Protein AF-A0A4Q6F6D6-F1 (afdb_monomer)

Solvent-accessible surface area (backbone atoms only — not comparable to full-atom values): 14179 Å² total; per-residue (Å²): 142,84,87,84,88,80,85,84,81,85,78,86,76,80,88,72,87,78,78,79,76,85,76,75,84,69,82,61,63,67,64,53,51,55,49,50,44,47,71,77,54,56,58,51,42,27,48,75,44,49,88,54,59,96,69,55,74,66,62,52,34,46,90,98,64,48,68,53,55,62,50,54,28,75,75,40,46,73,59,34,54,26,41,77,68,52,36,47,47,75,17,58,51,77,81,61,62,56,59,82,67,42,51,72,46,63,23,54,88,43,69,38,84,71,75,59,82,91,77,60,66,41,59,56,37,80,56,66,57,48,61,58,48,56,74,62,59,68,61,81,71,33,73,49,60,47,79,90,60,66,61,68,75,82,38,69,34,87,70,88,72,79,86,51,72,59,74,76,40,58,85,72,63,80,78,79,65,88,50,75,89,61,52,91,55,64,65,70,76,42,34,46,60,63,38,76,72,44,56,51,102,70,53,52,41,83,76,73,70,53,67,63,54,77,89,45,47,82,61,108

Structure (mmCIF, N/CA/C/O backbone):
data_AF-A0A4Q6F6D6-F1
#
_entry.id   AF-A0A4Q6F6D6-F1
#
loop_
_atom_site.group_PDB
_atom_site.id
_atom_site.type_symbol
_atom_site.label_atom_id
_atom_site.label_alt_id
_atom_site.label_comp_id
_atom_site.label_asym_id
_atom_site.label_entity_id
_atom_site.label_seq_id
_atom_site.pdbx_PDB_ins_code
_atom_site.Cartn_x
_atom_site.Cartn_y
_atom_site.Cartn_z
_atom_site.occupancy
_atom_site.B_iso_or_equiv
_atom_site.auth_seq_id
_atom_site.auth_comp_id
_atom_site.auth_asym_id
_atom_site.auth_atom_id
_atom_site.pdbx_PDB_model_num
ATOM 1 N N . MET A 1 1 ? 75.485 -26.283 -42.721 1.00 48.59 1 MET A N 1
ATOM 2 C CA . MET A 1 1 ? 75.403 -26.467 -44.187 1.00 48.59 1 MET A CA 1
ATOM 3 C C . MET A 1 1 ? 74.622 -27.735 -44.505 1.00 48.59 1 MET A C 1
ATOM 5 O O . MET A 1 1 ? 75.147 -28.808 -44.254 1.00 48.59 1 MET A O 1
ATOM 9 N N . ARG A 1 2 ? 73.396 -27.615 -45.031 1.00 42.06 2 ARG A N 1
ATOM 10 C CA . ARG A 1 2 ? 72.827 -28.455 -46.108 1.00 42.06 2 ARG A CA 1
ATOM 11 C C . ARG A 1 2 ? 71.391 -27.996 -46.380 1.00 42.06 2 ARG A C 1
ATOM 13 O O . ARG A 1 2 ? 70.510 -28.158 -45.547 1.00 42.06 2 ARG A O 1
ATOM 20 N N . ARG A 1 3 ? 71.213 -27.347 -47.531 1.00 46.38 3 ARG A N 1
ATOM 21 C CA . ARG A 1 3 ? 69.922 -26.980 -48.121 1.00 46.38 3 ARG A CA 1
ATOM 22 C C . ARG A 1 3 ? 69.338 -28.238 -48.773 1.00 46.38 3 ARG A C 1
ATOM 24 O O . ARG A 1 3 ? 70.067 -28.890 -49.516 1.00 46.38 3 ARG A O 1
ATOM 31 N N . LEU A 1 4 ? 68.066 -28.553 -48.537 1.00 50.72 4 LEU A N 1
ATOM 32 C CA . LEU A 1 4 ? 67.306 -29.457 -49.404 1.00 50.72 4 LEU A CA 1
ATOM 33 C C . LEU A 1 4 ? 66.274 -28.629 -50.173 1.00 50.72 4 LEU A C 1
ATOM 35 O O . LEU A 1 4 ? 65.418 -27.976 -49.585 1.00 50.72 4 LEU A O 1
ATOM 39 N N . ILE A 1 5 ? 66.428 -28.638 -51.492 1.00 52.34 5 ILE A N 1
ATOM 40 C CA . ILE A 1 5 ? 65.515 -28.075 -52.483 1.00 52.34 5 ILE A CA 1
ATOM 41 C C . ILE A 1 5 ? 64.467 -29.156 -52.762 1.00 52.34 5 ILE A C 1
ATOM 43 O O . ILE A 1 5 ? 64.836 -30.265 -53.142 1.00 52.34 5 ILE A O 1
ATOM 47 N N . LEU A 1 6 ? 63.183 -28.846 -52.581 1.00 49.09 6 LEU A N 1
ATOM 48 C CA . LEU A 1 6 ? 62.070 -29.695 -53.012 1.00 49.09 6 LEU A CA 1
ATOM 49 C C . LEU A 1 6 ? 61.277 -28.946 -54.086 1.00 49.09 6 LEU A C 1
ATOM 51 O O . LEU A 1 6 ? 60.704 -27.887 -53.841 1.00 49.09 6 LEU A O 1
ATOM 55 N N . LEU A 1 7 ? 61.336 -29.502 -55.296 1.00 48.88 7 LEU A N 1
ATOM 56 C CA . LEU A 1 7 ? 60.640 -29.078 -56.507 1.00 48.88 7 LEU A CA 1
ATOM 57 C C . LEU A 1 7 ? 59.119 -29.180 -56.322 1.00 48.88 7 LEU A C 1
ATOM 59 O O . LEU A 1 7 ? 58.602 -30.251 -56.009 1.00 48.88 7 LEU A O 1
ATOM 63 N N . PHE A 1 8 ? 58.405 -28.079 -56.561 1.00 46.53 8 PHE A N 1
ATOM 64 C CA . PHE A 1 8 ? 56.944 -28.054 -56.630 1.00 46.53 8 PHE A CA 1
ATOM 65 C C . PHE A 1 8 ? 56.494 -28.498 -58.029 1.00 46.53 8 PHE A C 1
ATOM 67 O O . PHE A 1 8 ? 56.719 -27.800 -59.017 1.00 46.53 8 PHE A O 1
ATOM 74 N N . LEU A 1 9 ? 55.872 -29.673 -58.109 1.00 48.09 9 LEU A N 1
ATOM 75 C CA . LEU A 1 9 ? 55.230 -30.199 -59.313 1.00 48.09 9 LEU A CA 1
ATOM 76 C C . LEU A 1 9 ? 53.798 -29.644 -59.370 1.00 48.09 9 LEU A C 1
ATOM 78 O O . LEU A 1 9 ? 52.956 -29.973 -58.537 1.00 48.09 9 LEU A O 1
ATOM 82 N N . LEU A 1 10 ? 53.548 -28.750 -60.326 1.00 48.50 10 LEU A N 1
ATOM 83 C CA . LEU A 1 10 ? 52.262 -28.090 -60.553 1.00 48.50 10 LEU A CA 1
ATOM 84 C C . LEU A 1 10 ? 51.323 -29.056 -61.299 1.00 48.50 10 LEU A C 1
ATOM 86 O O . LEU A 1 10 ? 51.420 -29.220 -62.513 1.00 48.50 10 LEU A O 1
ATOM 90 N N . LEU A 1 11 ? 50.432 -29.726 -60.563 1.00 48.09 11 LEU A N 1
ATOM 91 C CA . LEU A 1 11 ? 49.335 -30.520 -61.124 1.00 48.09 11 LEU A CA 1
ATOM 92 C C . LEU A 1 11 ? 48.175 -29.587 -61.506 1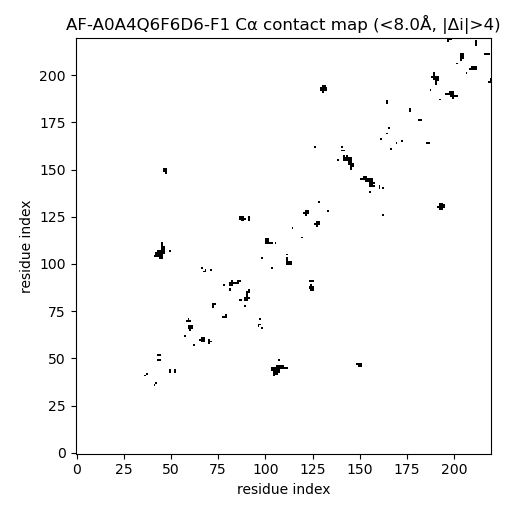.00 48.09 11 LEU A C 1
ATOM 94 O O . LEU A 1 11 ? 47.471 -29.064 -60.645 1.00 48.09 11 LEU A O 1
ATOM 98 N N . LEU A 1 12 ? 47.984 -29.384 -62.811 1.00 53.25 12 LEU A N 1
ATOM 99 C CA . LEU A 1 12 ? 46.795 -28.759 -63.391 1.00 53.25 12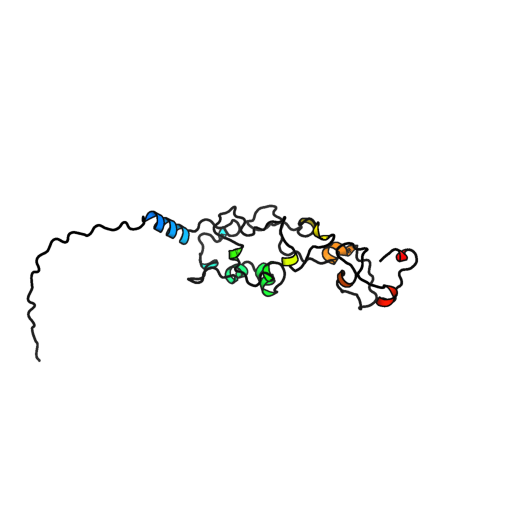 LEU A CA 1
ATOM 100 C C . LEU A 1 12 ? 45.592 -29.701 -63.223 1.00 53.25 12 LEU A C 1
ATOM 102 O O . LEU A 1 12 ? 45.504 -30.724 -63.898 1.00 53.25 12 LEU A O 1
ATOM 106 N N . VAL A 1 13 ? 44.666 -29.354 -62.328 1.00 55.62 13 VAL A N 1
ATOM 107 C CA . VAL A 1 13 ? 43.367 -30.032 -62.189 1.00 55.62 13 VAL A CA 1
ATOM 108 C C . VAL A 1 13 ? 42.355 -29.334 -63.108 1.00 55.62 13 VAL A C 1
ATOM 110 O O . VAL A 1 13 ? 42.233 -28.109 -63.036 1.00 55.62 13 VAL A O 1
ATOM 113 N N . PRO A 1 14 ? 41.629 -30.056 -63.982 1.00 53.88 14 PRO A N 1
ATOM 114 C CA . PRO A 1 14 ? 40.664 -29.444 -64.885 1.00 53.88 14 PRO A CA 1
ATOM 115 C C . PRO A 1 14 ? 39.441 -28.941 -64.107 1.00 53.88 14 PRO A C 1
ATOM 117 O O . PRO A 1 14 ? 38.903 -29.632 -63.242 1.00 53.88 14 PRO A O 1
ATOM 120 N N . PHE A 1 15 ? 39.003 -27.726 -64.434 1.00 49.22 15 PHE A N 1
ATOM 121 C CA . PHE A 1 15 ? 37.802 -27.086 -63.897 1.00 49.22 15 PHE A CA 1
ATOM 122 C C . PHE A 1 15 ? 36.558 -27.861 -64.369 1.00 49.22 15 PHE A C 1
ATOM 124 O O . PHE A 1 15 ? 36.043 -27.643 -65.465 1.00 49.22 15 PHE A O 1
ATOM 131 N N . GLY A 1 16 ? 36.104 -28.819 -63.562 1.00 51.56 16 GLY A N 1
ATOM 132 C CA . GLY A 1 16 ? 34.820 -29.488 -63.752 1.00 51.56 16 GLY A CA 1
ATOM 133 C C . GLY A 1 16 ? 33.677 -28.534 -63.408 1.00 51.56 16 GLY A C 1
ATOM 134 O O . GLY A 1 16 ? 33.680 -27.916 -62.344 1.00 51.56 16 GLY A O 1
ATOM 135 N N . ALA A 1 17 ? 32.710 -28.399 -64.315 1.00 50.91 17 ALA A N 1
ATOM 136 C CA . ALA A 1 17 ? 31.514 -27.594 -64.114 1.00 50.91 17 ALA A CA 1
ATOM 137 C C . ALA A 1 17 ? 30.709 -28.114 -62.908 1.00 50.91 17 ALA A C 1
ATOM 139 O O . ALA A 1 17 ? 30.078 -29.167 -62.971 1.00 50.91 17 ALA A O 1
ATOM 140 N N . PHE A 1 18 ? 30.736 -27.366 -61.803 1.00 53.53 18 PHE A N 1
ATOM 141 C CA . PHE A 1 18 ? 29.854 -27.580 -60.660 1.00 53.53 18 PHE A CA 1
ATOM 142 C C . PHE A 1 18 ? 28.451 -27.080 -61.014 1.00 53.53 18 PHE A C 1
ATOM 144 O O . PHE A 1 18 ? 28.202 -25.878 -61.081 1.00 53.53 18 PHE A O 1
ATOM 151 N N . THR A 1 19 ? 27.515 -27.999 -61.230 1.00 56.34 19 THR A N 1
ATOM 152 C CA . THR A 1 19 ? 26.085 -27.680 -61.238 1.00 56.34 19 THR A CA 1
ATOM 153 C C . THR A 1 19 ? 25.621 -27.496 -59.793 1.00 56.34 19 THR A C 1
ATOM 155 O O . THR A 1 19 ? 25.641 -28.449 -59.012 1.00 56.34 19 THR A O 1
ATOM 158 N N . SER A 1 20 ? 25.231 -26.273 -59.423 1.00 56.34 20 SER A N 1
ATOM 159 C CA . SER A 1 20 ? 24.698 -25.955 -58.092 1.00 56.34 20 SER A CA 1
ATOM 160 C C . SER A 1 20 ? 23.441 -26.776 -57.780 1.00 56.34 20 SER A C 1
ATOM 162 O O . SER A 1 20 ? 22.534 -26.817 -58.615 1.00 56.34 20 SER A O 1
ATOM 164 N N . PRO A 1 21 ? 23.324 -27.384 -56.586 1.00 55.06 21 PRO A N 1
ATOM 165 C CA . PRO A 1 21 ? 22.067 -27.975 -56.160 1.00 55.06 21 PRO A CA 1
ATOM 166 C C . PRO A 1 21 ? 21.051 -26.858 -55.890 1.00 55.06 21 PRO A C 1
ATOM 168 O O . PRO A 1 21 ? 21.408 -25.774 -55.417 1.00 55.06 21 PRO A O 1
ATOM 171 N N . ALA A 1 22 ? 19.783 -27.126 -56.203 1.00 52.59 22 ALA A N 1
ATOM 172 C CA . ALA A 1 22 ? 18.671 -26.227 -55.924 1.00 52.59 22 ALA A CA 1
ATOM 173 C C . ALA A 1 22 ? 18.674 -25.819 -54.442 1.00 52.59 22 ALA A C 1
ATOM 175 O O . ALA A 1 22 ? 18.699 -26.658 -53.538 1.00 52.59 22 ALA A O 1
ATOM 176 N N . ARG A 1 23 ? 18.696 -24.506 -54.208 1.00 52.75 23 ARG A N 1
ATOM 177 C CA . ARG A 1 23 ? 18.687 -23.899 -52.881 1.00 52.75 23 ARG A CA 1
ATOM 178 C C . ARG A 1 23 ? 17.312 -24.127 -52.264 1.00 52.75 23 ARG A C 1
ATOM 180 O O . ARG A 1 23 ? 16.328 -23.620 -52.783 1.00 52.75 23 ARG A O 1
ATOM 187 N N . ALA A 1 24 ? 17.255 -24.889 -51.174 1.00 55.56 24 ALA A N 1
ATOM 188 C CA . ALA A 1 24 ? 16.076 -24.917 -50.319 1.00 55.56 24 ALA A CA 1
ATOM 189 C C . ALA A 1 24 ? 15.783 -23.485 -49.843 1.00 55.56 24 ALA A C 1
ATOM 191 O O . ALA A 1 24 ? 16.706 -22.778 -49.422 1.00 55.56 24 ALA A O 1
ATOM 192 N N . ASP A 1 25 ? 14.524 -23.062 -49.951 1.00 54.81 25 ASP A N 1
ATOM 193 C CA . ASP A 1 25 ? 14.076 -21.719 -49.598 1.00 54.81 25 ASP A CA 1
ATOM 194 C C . ASP A 1 25 ? 14.407 -21.418 -48.130 1.00 54.81 25 ASP A C 1
ATOM 196 O O . ASP A 1 25 ? 13.811 -21.961 -47.197 1.00 54.81 25 ASP A O 1
ATOM 200 N N . ALA A 1 26 ? 15.401 -20.556 -47.921 1.00 57.44 26 ALA A N 1
ATOM 201 C CA . ALA A 1 26 ? 15.679 -19.991 -46.612 1.00 57.44 26 ALA A CA 1
ATOM 202 C C . ALA A 1 26 ? 14.493 -19.097 -46.203 1.00 57.44 26 ALA A C 1
ATOM 204 O O . ALA A 1 26 ? 13.958 -18.381 -47.055 1.00 57.44 26 ALA A O 1
ATOM 205 N N . PRO A 1 27 ? 14.072 -19.101 -44.925 1.00 55.47 27 PRO A N 1
ATOM 206 C CA . PRO A 1 27 ? 13.012 -18.214 -44.460 1.00 55.47 27 PRO A CA 1
ATOM 207 C C . PRO A 1 27 ? 13.354 -16.759 -44.809 1.00 55.47 27 PRO A C 1
ATOM 209 O O . PRO A 1 27 ? 14.498 -16.333 -44.647 1.00 55.47 27 PRO A O 1
ATOM 212 N N . SER A 1 28 ? 12.364 -16.021 -45.321 1.00 52.62 28 SER A N 1
ATOM 213 C CA . SER A 1 28 ? 12.547 -14.680 -45.881 1.00 52.62 28 SER A CA 1
ATOM 214 C C . SER A 1 28 ? 13.272 -13.741 -44.908 1.00 52.62 28 SER A C 1
ATOM 216 O O . SER A 1 28 ? 12.891 -13.599 -43.741 1.00 52.62 28 SER A O 1
ATOM 218 N N . SER A 1 29 ? 14.321 -13.086 -45.412 1.00 58.09 29 SER A N 1
ATOM 219 C CA . SER A 1 29 ? 15.167 -12.126 -44.689 1.00 58.09 29 SER A CA 1
ATOM 220 C C . SER A 1 29 ? 14.358 -11.040 -43.980 1.00 58.09 29 SER A C 1
ATOM 222 O O . SER A 1 29 ? 14.708 -10.649 -42.873 1.00 58.09 29 SER A O 1
ATOM 224 N N . GLU A 1 30 ? 13.220 -10.629 -44.541 1.00 56.75 30 GLU A N 1
ATOM 225 C CA . GLU A 1 30 ? 12.342 -9.617 -43.947 1.00 56.75 30 GLU A CA 1
ATOM 226 C C . GLU A 1 30 ? 11.797 -10.003 -42.567 1.00 56.75 30 GLU A C 1
ATOM 228 O O . GLU A 1 30 ? 11.663 -9.157 -41.682 1.00 56.75 30 GLU A O 1
ATOM 233 N N . LYS A 1 31 ? 11.506 -11.290 -42.338 1.00 57.53 31 LYS A N 1
ATOM 234 C CA . LYS A 1 31 ? 10.982 -11.752 -41.046 1.00 57.53 31 LYS A CA 1
ATOM 235 C C . LYS A 1 31 ? 12.072 -11.762 -39.972 1.00 57.53 31 LYS A C 1
ATOM 237 O O . LYS A 1 31 ? 11.779 -11.526 -38.801 1.00 57.53 31 LYS A O 1
ATOM 242 N N . PHE A 1 32 ? 13.318 -12.013 -40.374 1.00 61.47 32 PHE A N 1
ATOM 243 C CA . PHE A 1 32 ? 14.487 -11.989 -39.498 1.00 61.47 32 PHE A CA 1
ATOM 244 C C . PHE A 1 32 ? 14.950 -10.553 -39.209 1.00 61.47 32 PHE A C 1
ATOM 246 O O . PHE A 1 32 ? 15.188 -10.223 -38.050 1.00 61.47 32 PHE A O 1
ATOM 253 N N . GLU A 1 33 ? 14.968 -9.669 -40.212 1.00 57.00 33 GLU A N 1
ATOM 254 C CA . GLU A 1 33 ? 15.245 -8.238 -40.023 1.00 57.00 33 GLU A CA 1
ATOM 255 C C . GLU A 1 33 ? 14.167 -7.547 -39.181 1.00 57.00 33 GLU A C 1
ATOM 257 O O . GLU A 1 33 ? 14.481 -6.777 -38.275 1.00 57.00 33 GLU A O 1
ATOM 262 N N . GLY A 1 34 ? 12.889 -7.883 -39.387 1.00 61.88 34 GLY A N 1
ATOM 263 C CA . GLY A 1 34 ? 11.794 -7.389 -38.550 1.00 61.88 34 GLY A CA 1
ATOM 264 C C . GLY A 1 34 ? 11.880 -7.863 -37.093 1.00 61.88 34 GLY A C 1
ATOM 265 O O . GLY A 1 34 ? 11.467 -7.140 -36.184 1.00 61.88 34 GLY A O 1
ATOM 266 N N . LEU A 1 35 ? 12.432 -9.056 -36.850 1.00 66.81 35 LEU A N 1
ATOM 267 C CA . LEU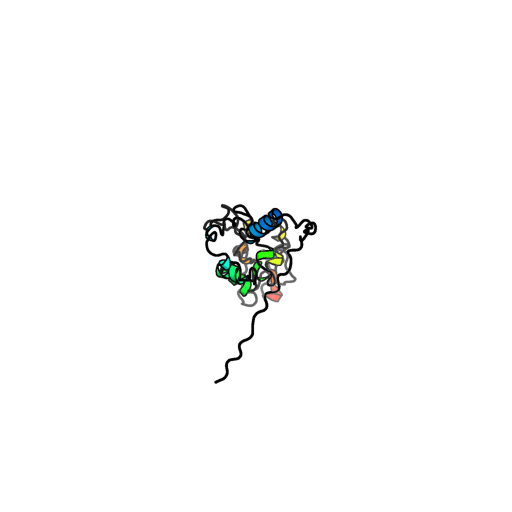 A 1 35 ? 12.667 -9.582 -35.504 1.00 66.81 35 LEU A CA 1
ATOM 268 C C . LEU A 1 35 ? 13.883 -8.921 -34.841 1.00 66.81 35 LEU A C 1
ATOM 270 O O . LEU A 1 35 ? 13.792 -8.519 -33.684 1.00 66.81 35 LEU A O 1
ATOM 274 N N . LEU A 1 36 ? 14.984 -8.754 -35.577 1.00 66.44 36 LEU A N 1
ATOM 275 C CA . LEU A 1 36 ? 16.185 -8.053 -35.116 1.00 66.44 36 LEU A CA 1
ATOM 276 C C . LEU A 1 36 ? 15.899 -6.585 -34.795 1.00 66.44 36 LEU A C 1
ATOM 278 O O . LEU A 1 36 ? 16.295 -6.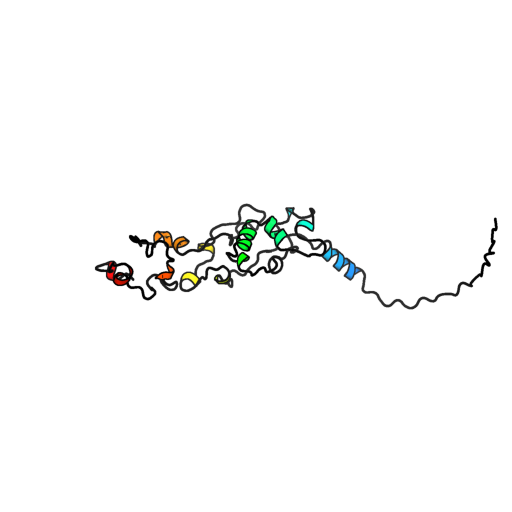115 -33.733 1.00 66.44 36 LEU A O 1
ATOM 282 N N . ASN A 1 37 ? 15.139 -5.883 -35.637 1.00 64.06 37 ASN A N 1
ATOM 283 C CA . ASN A 1 37 ? 14.735 -4.504 -35.367 1.00 64.06 37 ASN A CA 1
ATOM 284 C C . ASN A 1 37 ? 13.838 -4.396 -34.133 1.00 64.06 37 ASN A C 1
ATOM 286 O O . ASN A 1 37 ? 14.014 -3.477 -33.346 1.00 64.06 37 ASN A O 1
ATOM 290 N N . LYS A 1 38 ? 12.936 -5.352 -33.884 1.00 64.62 38 LYS A N 1
ATOM 291 C CA . LYS A 1 38 ? 12.161 -5.384 -32.628 1.00 64.62 38 LYS A CA 1
ATOM 292 C C . LYS A 1 38 ? 13.016 -5.700 -31.398 1.00 64.62 38 LYS A C 1
ATOM 294 O O . LYS A 1 38 ? 12.645 -5.306 -30.297 1.00 64.62 38 LYS A O 1
ATOM 299 N N . LEU A 1 39 ? 14.129 -6.411 -31.568 1.00 69.56 39 LEU A N 1
ATOM 300 C CA . LEU A 1 39 ? 15.056 -6.745 -30.486 1.00 69.56 39 LEU A CA 1
ATOM 301 C C . LEU A 1 39 ? 16.013 -5.582 -30.164 1.00 69.56 39 LEU A C 1
ATOM 303 O O . LEU A 1 39 ? 16.341 -5.359 -29.004 1.00 69.56 39 LEU A O 1
ATOM 307 N N . LEU A 1 40 ? 16.455 -4.850 -31.189 1.00 71.31 40 LEU A N 1
ATOM 308 C CA . LEU A 1 40 ? 17.439 -3.765 -31.095 1.00 71.31 40 LEU A CA 1
ATOM 309 C C . LEU A 1 40 ? 16.790 -2.381 -30.935 1.00 71.31 40 LEU A C 1
ATOM 311 O O . LEU A 1 40 ? 17.373 -1.489 -30.325 1.00 71.31 40 LEU A O 1
ATOM 315 N N . ALA A 1 41 ? 15.575 -2.212 -31.455 1.00 73.38 41 ALA A N 1
ATOM 316 C CA . ALA A 1 41 ? 14.762 -1.003 -31.398 1.00 73.38 41 ALA A CA 1
ATOM 317 C C . ALA A 1 41 ? 13.319 -1.369 -30.983 1.00 73.38 41 ALA A C 1
ATOM 319 O O . ALA A 1 41 ? 12.387 -1.287 -31.786 1.00 73.38 41 ALA A O 1
ATOM 320 N N . PRO A 1 42 ? 13.110 -1.779 -29.717 1.00 79.00 42 PRO A N 1
ATOM 321 C CA . PRO A 1 42 ? 11.831 -2.292 -29.202 1.00 79.00 42 PRO A CA 1
ATOM 322 C C . PRO A 1 42 ? 10.664 -1.288 -29.216 1.00 79.00 42 PRO A C 1
ATOM 324 O O . PRO A 1 42 ? 9.532 -1.654 -28.905 1.00 79.00 42 PRO A O 1
ATOM 327 N N . GLY A 1 43 ? 10.917 -0.042 -29.615 1.00 85.44 43 GLY A N 1
ATOM 328 C CA . GLY A 1 43 ? 9.932 1.026 -29.697 1.00 85.44 43 GLY A CA 1
ATOM 329 C C . GLY A 1 43 ? 10.003 1.993 -28.514 1.00 85.44 43 GLY A C 1
ATOM 330 O O . GLY A 1 43 ? 10.836 1.829 -27.614 1.00 85.44 43 GLY A O 1
ATOM 331 N N . PRO A 1 44 ? 9.142 3.023 -28.530 1.00 90.56 44 PRO A N 1
ATOM 332 C CA . PRO A 1 44 ? 9.186 4.107 -27.561 1.00 90.56 44 PRO A CA 1
ATOM 333 C C . PRO A 1 44 ? 8.920 3.636 -26.125 1.00 90.56 44 PRO A C 1
ATOM 335 O O . PRO A 1 44 ? 8.030 2.815 -25.879 1.00 90.56 44 PRO A O 1
ATOM 338 N N . LEU A 1 45 ? 9.658 4.214 -25.179 1.00 91.44 45 LEU A N 1
ATOM 339 C CA . LEU A 1 45 ? 9.430 4.084 -23.743 1.00 91.44 45 LEU A CA 1
ATOM 340 C C . LEU A 1 45 ? 8.120 4.772 -23.311 1.00 91.44 45 LEU A C 1
ATOM 342 O O . LEU A 1 45 ? 7.559 5.623 -24.012 1.00 91.44 45 LEU A O 1
ATOM 346 N N . ALA A 1 46 ? 7.618 4.422 -22.135 1.00 90.94 46 ALA A N 1
ATOM 347 C CA . ALA A 1 46 ? 6.507 5.098 -21.491 1.00 90.94 46 ALA A CA 1
ATOM 348 C C . ALA A 1 46 ? 6.868 6.550 -21.164 1.00 90.94 46 ALA A C 1
ATOM 350 O O . ALA A 1 46 ? 8.034 6.885 -20.965 1.00 90.94 46 ALA A O 1
ATOM 351 N N . LEU A 1 47 ? 5.855 7.417 -21.055 1.00 88.44 47 LEU A N 1
ATOM 352 C CA . LEU A 1 47 ? 6.049 8.848 -20.794 1.00 88.44 47 LEU A CA 1
ATOM 353 C C . LEU A 1 47 ? 6.950 9.131 -19.578 1.00 88.44 47 LEU A C 1
ATOM 355 O O . LEU A 1 47 ? 7.743 10.060 -19.612 1.00 88.44 47 LEU A O 1
ATOM 359 N N . GLY A 1 48 ? 6.864 8.318 -18.520 1.00 87.19 48 GLY A N 1
ATOM 360 C CA . GLY A 1 48 ? 7.676 8.498 -17.310 1.00 87.19 48 GLY A CA 1
ATOM 361 C C . GLY A 1 48 ? 9.171 8.207 -17.475 1.00 87.19 48 GLY A C 1
ATOM 362 O O . GLY A 1 48 ? 9.947 8.562 -16.590 1.00 87.19 48 GLY A O 1
ATOM 363 N N . HIS A 1 49 ? 9.563 7.570 -18.578 1.00 91.25 49 HIS A N 1
ATOM 364 C CA . HIS A 1 49 ? 10.939 7.209 -18.911 1.00 91.25 49 HIS A CA 1
ATOM 365 C C . HIS A 1 49 ? 11.379 7.796 -20.260 1.00 91.25 49 HIS A C 1
ATOM 367 O O . HIS A 1 49 ? 12.389 7.365 -20.811 1.00 91.25 49 HIS A O 1
ATOM 373 N N . ASP A 1 50 ? 10.648 8.769 -20.811 1.00 90.06 50 ASP A N 1
ATOM 374 C CA . ASP A 1 50 ? 10.962 9.375 -22.109 1.00 90.06 50 ASP A CA 1
ATOM 375 C C . ASP A 1 50 ? 12.382 9.968 -22.154 1.00 90.06 50 ASP A C 1
ATOM 377 O O . ASP A 1 50 ? 13.109 9.804 -23.128 1.00 90.06 50 ASP A O 1
ATOM 381 N N . ASN A 1 51 ? 12.824 10.559 -21.049 1.00 88.50 51 ASN A N 1
ATOM 382 C CA . ASN A 1 51 ? 14.154 11.121 -20.856 1.00 88.50 51 ASN A CA 1
ATOM 383 C C . ASN A 1 51 ? 15.283 10.076 -20.787 1.00 88.50 51 ASN A C 1
ATOM 385 O O . ASN A 1 51 ? 16.460 10.444 -20.761 1.00 88.50 51 ASN A O 1
ATOM 389 N N . LEU A 1 52 ? 14.953 8.786 -20.706 1.00 89.94 52 LEU A N 1
ATOM 390 C CA . LEU A 1 52 ? 15.925 7.696 -20.761 1.00 89.94 52 LEU A CA 1
ATOM 391 C C . LEU A 1 52 ? 16.150 7.204 -22.190 1.00 89.94 52 LEU A C 1
ATOM 393 O O . LEU A 1 52 ? 17.136 6.499 -22.435 1.00 89.94 52 LEU A O 1
ATOM 397 N N . GLU A 1 53 ? 15.299 7.601 -23.136 1.00 86.31 53 GLU A N 1
ATOM 398 C CA . GLU A 1 53 ? 15.495 7.272 -24.539 1.00 86.31 53 GLU A CA 1
ATOM 399 C C . GLU A 1 53 ? 16.794 7.842 -25.082 1.00 86.31 53 GLU A C 1
ATOM 401 O O . GLU A 1 53 ? 17.255 8.907 -24.678 1.00 86.31 53 GLU A O 1
ATOM 406 N N . HIS A 1 54 ? 17.405 7.093 -26.001 1.00 82.69 54 HIS A N 1
ATOM 407 C CA . HIS A 1 54 ? 18.668 7.457 -26.646 1.00 82.69 54 HIS A CA 1
ATOM 408 C C . HIS A 1 54 ? 19.841 7.695 -25.679 1.00 82.69 54 HIS A C 1
ATOM 410 O O . HIS A 1 54 ? 20.876 8.210 -26.093 1.00 82.69 54 HIS A O 1
ATOM 416 N N . THR A 1 55 ? 19.709 7.305 -24.404 1.00 84.19 55 THR A N 1
ATOM 417 C CA . THR A 1 55 ? 20.813 7.349 -23.442 1.00 84.19 55 THR A CA 1
ATOM 418 C C . THR A 1 55 ? 21.589 6.032 -23.458 1.00 84.19 55 THR A C 1
ATOM 420 O O . THR A 1 55 ? 22.468 5.838 -24.288 1.00 84.19 55 THR A O 1
ATOM 423 N N . SER A 1 56 ? 21.268 5.097 -22.567 1.00 87.19 56 SER A N 1
ATOM 424 C CA . SER A 1 56 ? 21.884 3.773 -22.528 1.00 87.19 56 SER A CA 1
ATOM 425 C C . SER A 1 56 ? 20.852 2.720 -22.158 1.00 87.19 56 SER A C 1
ATOM 427 O O . SER A 1 56 ? 20.233 2.794 -21.096 1.00 87.19 56 SER A O 1
ATOM 429 N N . CYS A 1 57 ? 20.731 1.699 -23.009 1.00 87.75 57 CYS A N 1
ATOM 430 C CA . CYS A 1 57 ? 19.917 0.505 -22.775 1.00 87.75 57 CYS A CA 1
ATOM 431 C C . CYS A 1 57 ? 20.303 -0.183 -21.453 1.00 87.75 57 CYS A C 1
ATOM 433 O O . CYS A 1 57 ? 19.465 -0.779 -20.775 1.00 87.75 57 CYS A O 1
ATOM 435 N N . LEU A 1 58 ? 21.576 -0.047 -21.055 1.00 90.62 58 LEU A N 1
ATOM 436 C CA . LEU A 1 58 ? 22.135 -0.672 -19.859 1.00 90.62 58 LEU A CA 1
ATOM 437 C C . LEU A 1 58 ? 21.646 -0.051 -18.543 1.00 90.62 58 LEU A C 1
ATOM 439 O O . LEU A 1 58 ? 21.934 -0.573 -17.472 1.00 90.62 58 LEU A O 1
ATOM 443 N N . LYS A 1 59 ? 20.879 1.045 -18.601 1.00 91.88 59 LYS A N 1
ATOM 444 C CA . LYS A 1 59 ? 20.188 1.581 -17.419 1.00 91.88 59 LYS A CA 1
ATOM 445 C C . LYS A 1 59 ? 19.102 0.643 -16.895 1.00 91.88 59 LYS A C 1
ATOM 447 O O . LYS A 1 59 ? 18.756 0.727 -15.724 1.00 91.88 59 LYS A O 1
ATOM 452 N N . CYS A 1 60 ? 18.572 -0.229 -17.751 1.00 91.81 60 CYS A N 1
ATOM 453 C CA . CYS A 1 60 ? 17.550 -1.207 -17.380 1.00 91.81 60 CYS A CA 1
ATOM 454 C C . CYS A 1 60 ? 17.963 -2.643 -17.720 1.00 91.81 60 CYS A C 1
ATOM 456 O O . CYS A 1 60 ? 17.466 -3.572 -17.095 1.00 91.81 60 CYS A O 1
ATOM 458 N N . HIS A 1 61 ? 18.871 -2.837 -18.678 1.00 91.75 61 HIS A N 1
ATOM 459 C CA . HIS A 1 61 ? 19.318 -4.159 -19.106 1.00 91.75 61 HIS A CA 1
ATOM 460 C C . HIS A 1 61 ? 20.733 -4.477 -18.625 1.00 91.75 61 HIS A C 1
ATOM 462 O O . HIS A 1 61 ? 21.658 -3.696 -18.821 1.00 91.75 61 HIS A O 1
ATOM 468 N N . GLU A 1 62 ? 20.937 -5.673 -18.088 1.00 92.38 62 GLU A N 1
ATOM 469 C CA . GLU A 1 62 ? 22.282 -6.217 -17.914 1.00 92.38 62 GLU A CA 1
ATOM 470 C C . GLU A 1 62 ? 22.727 -6.966 -19.178 1.00 92.38 62 GLU A C 1
ATOM 472 O O . GLU A 1 62 ? 21.922 -7.694 -19.776 1.00 92.38 62 GLU A O 1
ATOM 477 N N . PRO A 1 63 ? 24.005 -6.851 -19.589 1.00 88.81 63 PRO A N 1
ATOM 478 C CA . PRO A 1 63 ? 24.540 -7.642 -20.692 1.00 88.81 63 PRO A CA 1
ATOM 479 C C . PRO A 1 63 ? 24.314 -9.137 -20.443 1.00 88.81 63 PRO A C 1
ATOM 481 O O . PRO A 1 63 ? 24.775 -9.673 -19.440 1.00 88.81 63 PRO A O 1
ATOM 484 N N . ALA A 1 64 ? 23.569 -9.792 -21.338 1.00 82.56 64 ALA A N 1
ATOM 485 C CA . ALA A 1 64 ? 23.160 -11.200 -21.234 1.00 82.56 64 ALA A CA 1
ATOM 486 C C . ALA A 1 64 ? 22.347 -11.592 -19.972 1.00 82.56 64 ALA A C 1
ATOM 488 O O . ALA A 1 64 ? 21.983 -12.758 -19.837 1.00 82.56 64 ALA A O 1
ATOM 489 N N . GLY A 1 65 ? 22.019 -10.643 -19.083 1.00 80.44 65 GLY A N 1
ATOM 490 C CA . GLY A 1 65 ? 21.365 -10.884 -17.787 1.00 80.44 65 GLY A CA 1
ATOM 491 C C . GLY A 1 65 ? 19.886 -10.489 -17.718 1.00 80.44 65 GLY A C 1
ATOM 492 O O . GLY A 1 65 ? 19.229 -10.717 -16.705 1.00 80.44 65 GLY A O 1
ATOM 493 N N . GLY A 1 66 ? 19.330 -9.908 -18.784 1.00 89.38 66 GLY A N 1
ATOM 494 C CA . GLY A 1 66 ? 17.934 -9.464 -18.804 1.00 89.38 66 GLY A CA 1
ATOM 495 C C . GLY A 1 66 ? 17.723 -8.167 -18.017 1.00 89.38 66 GLY A C 1
ATOM 496 O O . GLY A 1 66 ? 18.546 -7.259 -18.107 1.00 89.38 66 GLY A O 1
ATOM 497 N N . ILE A 1 67 ? 16.599 -8.057 -17.299 1.00 93.00 67 ILE A N 1
ATOM 498 C CA . ILE A 1 67 ? 16.185 -6.842 -16.572 1.00 93.00 67 ILE A CA 1
ATOM 499 C C . ILE A 1 67 ? 16.062 -7.173 -15.076 1.00 93.00 67 ILE A C 1
ATOM 501 O O . ILE A 1 67 ? 15.015 -7.663 -14.643 1.00 93.00 67 ILE A O 1
ATOM 505 N N . PRO A 1 68 ? 17.110 -6.953 -14.267 1.00 94.56 68 PRO A N 1
ATOM 506 C CA . PRO A 1 68 ? 17.048 -7.194 -12.830 1.00 94.56 68 PRO A CA 1
ATOM 507 C C . PRO A 1 68 ? 16.272 -6.089 -12.095 1.00 94.56 68 PRO A C 1
ATOM 509 O O . PRO A 1 68 ? 16.410 -4.901 -12.390 1.00 94.56 68 PRO A O 1
ATOM 512 N N . ASN A 1 69 ? 15.541 -6.467 -11.043 1.00 95.25 69 ASN A N 1
ATOM 513 C CA . ASN A 1 69 ? 14.758 -5.533 -10.219 1.00 95.25 69 ASN A CA 1
ATOM 514 C C . ASN A 1 69 ? 15.593 -4.383 -9.632 1.00 95.25 69 ASN A C 1
ATOM 516 O O . ASN A 1 69 ? 15.083 -3.271 -9.489 1.00 95.25 69 ASN A O 1
ATOM 520 N N . ARG A 1 70 ? 16.872 -4.641 -9.312 1.00 95.12 70 ARG A N 1
ATOM 521 C CA . ARG A 1 70 ? 17.790 -3.651 -8.723 1.00 95.12 70 ARG A CA 1
ATOM 522 C C . ARG A 1 70 ? 17.879 -2.372 -9.564 1.00 95.12 70 ARG A C 1
ATOM 524 O O . ARG A 1 70 ? 17.760 -1.283 -9.021 1.00 95.12 70 ARG A O 1
ATOM 531 N N . LEU A 1 71 ? 17.957 -2.508 -10.892 1.00 95.50 71 LEU A N 1
ATOM 532 C CA . LEU A 1 71 ? 18.099 -1.366 -11.801 1.00 95.50 71 LEU A CA 1
ATOM 533 C C . LEU A 1 71 ? 16.854 -0.468 -11.793 1.00 95.50 71 LEU A C 1
ATOM 535 O O . LEU A 1 71 ? 16.953 0.737 -12.014 1.00 95.50 71 LEU A O 1
ATOM 539 N N . CYS A 1 72 ? 15.680 -1.027 -11.484 1.00 94.81 72 CYS A N 1
ATOM 540 C CA . CYS A 1 72 ? 14.463 -0.247 -11.292 1.00 94.81 72 CYS A CA 1
ATOM 541 C C . CYS A 1 72 ? 14.518 0.540 -9.971 1.00 94.81 72 CYS A C 1
ATOM 543 O O . CYS A 1 72 ? 14.283 1.750 -9.948 1.00 94.81 72 CYS A O 1
ATOM 545 N N . ILE A 1 73 ? 14.830 -0.130 -8.858 1.00 95.38 73 ILE A N 1
ATOM 546 C CA . ILE A 1 73 ? 14.782 0.479 -7.518 1.00 95.38 73 ILE A CA 1
ATOM 547 C C . ILE A 1 73 ? 15.960 1.417 -7.219 1.00 95.38 73 ILE A C 1
ATOM 549 O O . ILE A 1 73 ? 15.809 2.296 -6.370 1.00 95.38 73 ILE A O 1
ATOM 553 N N . ASP A 1 74 ? 17.058 1.339 -7.980 1.00 95.50 74 ASP A N 1
ATOM 554 C CA . ASP A 1 74 ? 18.168 2.306 -7.935 1.00 95.50 74 ASP A CA 1
ATOM 555 C C . ASP A 1 74 ? 17.676 3.747 -8.194 1.00 95.50 74 ASP A C 1
ATOM 557 O O . ASP A 1 74 ? 18.116 4.706 -7.549 1.00 95.50 74 ASP A O 1
ATOM 561 N N . CYS A 1 75 ? 16.702 3.904 -9.101 1.00 94.00 75 CYS A N 1
ATOM 562 C CA . CYS A 1 75 ? 16.014 5.174 -9.352 1.00 94.00 75 CYS A CA 1
ATOM 563 C C . CYS A 1 75 ? 14.716 5.302 -8.536 1.00 94.00 75 CYS A C 1
ATOM 565 O O . CYS A 1 75 ? 14.403 6.374 -8.008 1.00 94.00 75 CYS A O 1
ATOM 567 N N . HIS A 1 76 ? 13.951 4.217 -8.396 1.00 92.62 76 HIS A N 1
ATOM 568 C CA . HIS A 1 76 ? 12.684 4.187 -7.662 1.00 92.62 76 HIS A CA 1
ATOM 569 C C . HIS A 1 76 ? 12.874 3.882 -6.170 1.00 92.62 76 HIS A C 1
ATOM 571 O O . HIS A 1 76 ? 12.257 2.967 -5.626 1.00 92.62 76 HIS A O 1
ATOM 577 N N . LYS A 1 77 ? 13.680 4.701 -5.488 1.00 93.50 77 LYS A N 1
ATOM 578 C CA . LYS A 1 77 ? 14.121 4.465 -4.100 1.00 93.50 77 LYS A CA 1
ATOM 579 C C . LYS A 1 77 ? 12.989 4.190 -3.108 1.00 93.50 77 LYS A C 1
ATOM 581 O O . LYS A 1 77 ? 13.087 3.242 -2.348 1.00 93.50 77 LYS A O 1
ATOM 586 N N . LYS A 1 78 ? 11.875 4.931 -3.179 1.00 91.00 78 LYS A N 1
ATOM 587 C CA . LYS A 1 78 ? 10.701 4.687 -2.314 1.00 91.00 78 LYS A CA 1
ATOM 588 C C . LYS A 1 78 ? 10.096 3.289 -2.508 1.00 91.00 78 LYS A C 1
ATOM 590 O O . LYS A 1 78 ? 9.622 2.676 -1.561 1.00 91.00 78 LYS A O 1
ATOM 595 N N . ILE A 1 79 ? 10.093 2.781 -3.744 1.00 92.19 79 ILE A N 1
ATOM 596 C CA . ILE A 1 79 ? 9.659 1.405 -4.022 1.00 92.19 79 ILE A CA 1
ATOM 597 C C . ILE A 1 79 ? 10.684 0.431 -3.434 1.00 92.19 79 ILE A C 1
ATOM 599 O O . ILE A 1 79 ? 10.282 -0.534 -2.793 1.00 92.19 79 ILE A O 1
ATOM 603 N N . GLY A 1 80 ? 11.980 0.722 -3.591 1.00 94.56 80 GLY A N 1
ATOM 604 C CA . GLY A 1 80 ? 13.071 -0.015 -2.946 1.00 94.56 80 GLY A CA 1
ATOM 605 C C . GLY A 1 80 ? 12.892 -0.130 -1.432 1.00 94.56 80 GLY A C 1
ATOM 606 O O . GLY A 1 80 ? 12.880 -1.236 -0.915 1.00 94.56 80 GLY A O 1
ATOM 607 N N . GLU A 1 81 ? 12.604 0.972 -0.738 1.00 93.50 81 GLU A N 1
ATOM 608 C CA . GLU A 1 81 ? 12.340 0.987 0.709 1.00 93.50 81 GLU A CA 1
ATOM 609 C C . GLU A 1 81 ? 11.202 0.030 1.108 1.00 93.50 81 GLU A C 1
ATOM 611 O O . GLU A 1 81 ? 11.299 -0.680 2.110 1.00 93.50 81 GLU A O 1
ATOM 616 N N . HIS A 1 82 ? 10.119 -0.029 0.324 1.00 91.56 82 HIS A N 1
ATOM 617 C CA . HIS A 1 82 ? 9.009 -0.960 0.567 1.00 91.56 82 HIS A CA 1
ATOM 618 C C . HIS A 1 82 ? 9.420 -2.416 0.310 1.00 91.56 82 HIS A C 1
ATOM 620 O O . HIS A 1 82 ? 9.051 -3.301 1.082 1.00 91.56 82 HIS A O 1
ATOM 626 N N . VAL A 1 83 ? 10.200 -2.658 -0.748 1.00 93.75 83 VAL A N 1
ATOM 627 C CA . VAL A 1 83 ? 10.745 -3.982 -1.079 1.00 93.75 83 VAL A CA 1
ATOM 628 C C . VAL A 1 83 ? 11.681 -4.483 0.021 1.00 93.75 83 VAL A C 1
ATOM 630 O O . VAL A 1 83 ? 11.482 -5.587 0.525 1.00 93.75 83 VAL A O 1
ATOM 633 N N . ASP A 1 84 ? 12.626 -3.653 0.456 1.00 94.06 84 ASP A N 1
ATOM 634 C CA . ASP A 1 84 ? 13.624 -3.988 1.474 1.00 94.06 84 ASP A CA 1
ATOM 635 C C . ASP A 1 84 ? 12.979 -4.225 2.843 1.00 94.06 84 ASP A C 1
ATOM 637 O O . ASP A 1 84 ? 13.300 -5.191 3.539 1.00 94.06 84 ASP A O 1
ATOM 641 N N . SER A 1 85 ? 12.016 -3.376 3.217 1.00 92.69 85 SER A N 1
ATOM 642 C CA . SER A 1 85 ? 11.268 -3.522 4.472 1.00 92.69 85 SER A CA 1
ATOM 643 C C . SER A 1 85 ? 10.203 -4.622 4.433 1.00 92.69 85 SER A C 1
ATOM 645 O O . SER A 1 85 ? 9.626 -4.929 5.475 1.00 92.69 85 SER A O 1
ATOM 647 N N . LYS A 1 86 ? 9.938 -5.228 3.265 1.00 92.56 86 LYS A N 1
ATOM 648 C CA . LYS A 1 86 ? 8.863 -6.214 3.048 1.00 92.56 86 LYS A CA 1
ATOM 649 C C . LYS A 1 86 ? 7.490 -5.691 3.475 1.00 92.56 86 LYS A C 1
ATOM 651 O O . LYS A 1 86 ? 6.677 -6.417 4.043 1.00 92.56 86 LYS A O 1
ATOM 656 N N . THR A 1 87 ? 7.235 -4.413 3.213 1.00 88.06 87 THR A N 1
ATOM 657 C CA . THR A 1 87 ? 5.975 -3.747 3.553 1.00 88.06 87 THR A CA 1
ATOM 658 C C . THR A 1 87 ? 5.241 -3.282 2.303 1.00 88.06 87 THR A C 1
ATOM 660 O O . THR A 1 87 ? 5.830 -3.135 1.228 1.00 88.06 87 THR A O 1
ATOM 663 N N . HIS A 1 88 ? 3.946 -2.990 2.460 1.00 88.50 88 HIS A N 1
ATOM 664 C CA . HIS A 1 88 ? 3.062 -2.529 1.388 1.00 88.50 88 HIS A CA 1
ATOM 665 C C . HIS A 1 88 ? 2.974 -3.525 0.219 1.00 88.50 88 HIS A C 1
ATOM 667 O O . HIS A 1 88 ? 3.576 -4.594 0.221 1.00 88.50 88 HIS A O 1
ATOM 673 N N . PHE A 1 89 ? 2.233 -3.158 -0.828 1.00 91.00 89 PHE A N 1
ATOM 674 C CA . PHE A 1 89 ? 2.024 -4.030 -1.983 1.00 91.00 89 PHE A CA 1
ATOM 675 C C . PHE A 1 89 ? 3.332 -4.572 -2.583 1.00 91.00 89 PHE A C 1
ATOM 677 O O . PHE A 1 89 ? 3.502 -5.780 -2.678 1.00 91.00 89 PHE A O 1
ATOM 684 N N . HIS A 1 90 ? 4.278 -3.698 -2.948 1.00 92.50 90 HIS A N 1
ATOM 685 C CA . HIS A 1 90 ? 5.504 -4.109 -3.645 1.00 92.50 90 HIS A CA 1
ATOM 686 C C . HIS A 1 90 ? 6.416 -5.003 -2.791 1.00 92.50 90 HIS A C 1
ATOM 688 O O . HIS A 1 90 ? 6.972 -5.964 -3.322 1.00 92.50 90 HIS A O 1
ATOM 694 N N . GLY A 1 91 ? 6.539 -4.741 -1.484 1.00 92.31 91 GLY A N 1
ATOM 695 C CA . GLY A 1 91 ? 7.338 -5.580 -0.586 1.00 92.31 91 GLY A CA 1
ATOM 696 C C . GLY A 1 91 ? 6.737 -6.954 -0.316 1.00 92.31 91 GLY A C 1
ATOM 697 O O . GLY A 1 91 ? 7.473 -7.900 -0.050 1.00 92.31 91 GLY A O 1
ATOM 698 N N . LEU A 1 92 ? 5.418 -7.092 -0.465 1.00 91.94 92 LEU A N 1
ATOM 699 C CA . LEU A 1 92 ? 4.695 -8.349 -0.271 1.00 91.94 92 LEU A CA 1
ATOM 700 C C . LEU A 1 92 ? 4.584 -9.201 -1.550 1.00 91.94 92 LEU A C 1
ATOM 702 O O . LEU A 1 92 ? 4.046 -10.305 -1.514 1.00 91.94 92 LEU A O 1
ATOM 706 N N . MET A 1 93 ? 5.140 -8.755 -2.683 1.00 90.25 93 MET A N 1
ATOM 707 C CA . MET A 1 93 ? 5.116 -9.514 -3.945 1.00 90.25 93 MET A CA 1
ATOM 708 C C . MET A 1 93 ? 6.132 -10.673 -4.009 1.00 90.25 93 MET A C 1
ATOM 710 O O . MET A 1 93 ? 6.350 -11.219 -5.091 1.00 90.25 93 MET A O 1
ATOM 714 N N . ASN A 1 94 ? 6.753 -11.070 -2.891 1.00 85.19 94 ASN A N 1
ATOM 715 C CA . ASN A 1 94 ? 7.677 -12.213 -2.789 1.00 85.19 94 ASN A CA 1
ATOM 716 C C . ASN A 1 94 ? 8.795 -12.221 -3.851 1.00 85.19 94 ASN A C 1
ATOM 718 O O . ASN A 1 94 ? 9.109 -13.259 -4.428 1.00 85.19 94 ASN A O 1
ATOM 722 N N . GLY A 1 95 ? 9.380 -11.056 -4.141 1.00 84.75 95 GLY A N 1
ATOM 723 C CA . GLY A 1 95 ? 10.525 -10.953 -5.052 1.00 84.75 95 GLY A CA 1
ATOM 724 C C . GLY A 1 95 ? 10.214 -11.200 -6.533 1.00 84.75 95 GLY A C 1
ATOM 725 O O . GLY A 1 95 ? 11.142 -11.456 -7.296 1.00 84.75 95 GLY A O 1
ATOM 726 N N . LYS A 1 96 ? 8.942 -11.119 -6.961 1.00 92.88 96 LYS A N 1
ATOM 727 C CA . LYS A 1 96 ? 8.579 -11.154 -8.392 1.00 92.88 96 LYS A CA 1
ATOM 728 C C . LYS A 1 96 ? 9.384 -10.148 -9.214 1.00 92.88 96 LYS A C 1
ATOM 730 O O . LYS A 1 96 ? 9.743 -9.076 -8.719 1.00 92.88 96 LYS A O 1
ATOM 735 N N . ALA A 1 97 ? 9.630 -10.473 -10.483 1.00 93.94 97 ALA A N 1
ATOM 736 C CA . ALA A 1 97 ? 10.311 -9.551 -11.376 1.00 93.94 97 ALA A CA 1
ATOM 737 C C . ALA A 1 97 ? 9.411 -8.335 -11.644 1.00 93.94 97 ALA A C 1
ATOM 739 O O . ALA A 1 97 ? 8.221 -8.481 -11.926 1.00 93.94 97 ALA A O 1
ATOM 740 N N . CYS A 1 98 ? 9.965 -7.123 -11.578 1.00 94.19 98 CYS A N 1
ATOM 741 C CA . CYS A 1 98 ? 9.211 -5.889 -11.800 1.00 94.19 98 CYS A CA 1
ATOM 742 C C . CYS A 1 98 ? 8.516 -5.912 -13.167 1.00 94.19 98 CYS A C 1
ATOM 744 O O . CYS A 1 98 ? 7.359 -5.513 -13.283 1.00 94.19 98 CYS A O 1
ATOM 746 N N . ILE A 1 99 ? 9.208 -6.443 -14.179 1.00 93.06 99 ILE A N 1
ATOM 747 C CA . ILE A 1 99 ? 8.749 -6.522 -15.569 1.00 93.06 99 ILE A CA 1
ATOM 748 C C . ILE A 1 99 ? 7.586 -7.493 -15.804 1.00 93.06 99 ILE A C 1
ATOM 750 O O . ILE A 1 99 ? 6.935 -7.411 -16.848 1.00 93.06 99 ILE A O 1
ATOM 754 N N . ASP A 1 100 ? 7.280 -8.376 -14.849 1.00 92.25 100 ASP A N 1
ATOM 755 C CA . ASP A 1 100 ? 6.115 -9.262 -14.949 1.00 92.25 100 ASP A CA 1
ATOM 756 C C . ASP A 1 100 ? 4.816 -8.441 -14.975 1.00 92.25 100 ASP A C 1
ATOM 758 O O . ASP A 1 100 ? 3.861 -8.792 -15.675 1.00 92.25 100 ASP A O 1
ATOM 762 N N . CYS A 1 101 ? 4.816 -7.305 -14.268 1.00 91.44 101 CYS A N 1
ATOM 763 C CA . CYS A 1 101 ? 3.713 -6.348 -14.214 1.00 91.44 101 CYS A CA 1
ATOM 764 C C . CYS A 1 101 ? 4.029 -5.054 -14.984 1.00 91.44 101 CYS A C 1
ATOM 766 O O . CYS A 1 101 ? 3.189 -4.559 -15.734 1.00 91.44 101 CYS A O 1
ATOM 768 N N . HIS A 1 102 ? 5.241 -4.514 -14.826 1.00 92.44 102 HIS A N 1
ATOM 769 C CA . HIS A 1 102 ? 5.656 -3.221 -15.370 1.00 92.44 102 HIS A CA 1
ATOM 770 C C . HIS A 1 102 ? 6.362 -3.362 -16.715 1.00 92.44 102 HIS A C 1
ATOM 772 O O . HIS A 1 102 ? 7.589 -3.344 -16.807 1.00 92.44 102 HIS A O 1
ATOM 778 N N . LYS A 1 103 ? 5.568 -3.515 -17.777 1.00 90.31 103 LYS A N 1
ATOM 779 C CA . LYS A 1 103 ? 6.089 -3.709 -19.134 1.00 90.31 103 LYS A CA 1
ATOM 780 C C . LYS A 1 103 ? 6.384 -2.382 -19.814 1.00 90.31 103 LYS A C 1
ATOM 782 O O . LYS A 1 103 ? 5.470 -1.623 -20.119 1.00 90.31 103 LYS A O 1
ATOM 787 N N . GLU A 1 104 ? 7.658 -2.168 -20.099 1.00 91.06 104 GLU A N 1
ATOM 788 C CA . GLU A 1 104 ? 8.158 -1.038 -20.874 1.00 91.06 104 GLU A CA 1
ATOM 789 C C . GLU A 1 104 ? 8.074 -1.310 -22.397 1.00 91.06 104 GLU A C 1
ATOM 791 O O . GLU A 1 104 ? 7.627 -2.381 -22.823 1.00 91.06 104 GLU A O 1
ATOM 796 N N . HIS A 1 105 ? 8.459 -0.337 -23.227 1.00 91.81 105 HIS A N 1
ATOM 797 C CA . HIS A 1 105 ? 8.403 -0.365 -24.694 1.00 91.81 105 HIS A CA 1
ATOM 798 C C . HIS A 1 105 ? 6.985 -0.532 -25.248 1.00 91.81 105 HIS A C 1
ATOM 800 O O . HIS A 1 105 ? 6.740 -1.190 -26.262 1.00 91.81 105 HIS A O 1
ATOM 806 N N . LYS A 1 106 ? 6.012 0.048 -24.546 1.00 90.69 106 LYS A N 1
ATOM 807 C CA . LYS A 1 106 ? 4.603 0.067 -24.958 1.00 90.69 106 LYS A CA 1
ATOM 808 C C . LYS A 1 106 ? 4.162 1.427 -25.502 1.00 90.69 106 LYS A C 1
ATOM 810 O O . LYS A 1 106 ? 3.005 1.570 -25.886 1.00 90.69 106 LYS A O 1
ATOM 815 N N . GLY A 1 107 ? 5.084 2.386 -25.585 1.00 89.81 107 GLY A N 1
ATOM 816 C CA . GLY A 1 107 ? 4.839 3.740 -26.061 1.00 89.81 107 GLY A CA 1
ATOM 817 C C . GLY A 1 107 ? 4.393 4.713 -24.977 1.00 89.81 107 GLY A C 1
ATOM 818 O O . GLY A 1 107 ? 4.087 4.336 -23.847 1.00 89.81 107 GLY A O 1
ATOM 819 N N . ARG A 1 108 ? 4.364 5.996 -25.346 1.00 88.44 108 ARG A N 1
ATOM 820 C CA . ARG A 1 108 ? 4.165 7.130 -24.428 1.00 88.44 108 ARG A CA 1
ATOM 821 C C . ARG A 1 108 ? 2.884 7.034 -23.616 1.00 88.44 108 ARG A C 1
ATOM 823 O O . ARG A 1 108 ? 2.900 7.294 -22.416 1.00 88.44 108 ARG A O 1
ATOM 830 N N . ASP A 1 109 ? 1.813 6.588 -24.257 1.00 86.38 109 ASP A N 1
ATOM 831 C CA . ASP A 1 109 ? 0.495 6.499 -23.642 1.00 86.38 109 ASP A CA 1
ATOM 832 C C . ASP A 1 109 ? 0.284 5.208 -22.851 1.00 86.38 109 ASP A C 1
ATOM 834 O O . ASP A 1 109 ? -0.803 4.997 -22.318 1.00 86.38 109 ASP A O 1
ATOM 838 N N . ALA A 1 110 ? 1.282 4.326 -22.746 1.00 87.38 110 ALA A N 1
ATOM 839 C CA . ALA A 1 110 ? 1.133 3.061 -22.044 1.00 87.38 110 ALA A CA 1
ATOM 840 C C . ALA A 1 110 ? 0.993 3.236 -20.529 1.00 87.38 110 ALA A C 1
ATOM 842 O O . ALA A 1 110 ? 1.687 4.033 -19.897 1.00 87.38 110 ALA A O 1
ATOM 843 N N . ASN A 1 111 ? 0.102 2.440 -19.923 1.00 84.81 111 ASN A N 1
ATOM 844 C CA . ASN A 1 111 ? 0.025 2.343 -18.468 1.00 84.81 111 ASN A CA 1
ATOM 845 C C . ASN A 1 111 ? 0.940 1.217 -17.998 1.00 84.81 111 ASN A C 1
ATOM 847 O O . ASN A 1 111 ? 0.501 0.073 -17.889 1.00 84.81 111 ASN A O 1
ATOM 851 N N . ILE A 1 112 ? 2.199 1.531 -17.713 1.00 85.50 112 ILE A N 1
ATOM 852 C CA . ILE A 1 112 ? 3.136 0.520 -17.212 1.00 85.50 112 ILE A CA 1
ATOM 853 C C . ILE A 1 112 ? 2.801 0.081 -15.783 1.00 85.50 112 ILE A C 1
ATOM 855 O O . ILE A 1 112 ? 3.263 -0.956 -15.340 1.00 85.50 112 ILE A O 1
ATOM 859 N N . SER A 1 113 ? 1.985 0.832 -15.044 1.00 81.94 113 SER A N 1
ATOM 860 C CA . SER A 1 113 ? 1.568 0.528 -13.670 1.00 81.94 113 SER A CA 1
ATOM 861 C C . SER A 1 113 ? 0.082 0.182 -13.582 1.00 81.94 113 SER A C 1
ATOM 863 O O . SER A 1 113 ? -0.593 0.561 -12.627 1.00 81.94 113 SER A O 1
ATOM 865 N N . PHE A 1 114 ? -0.447 -0.500 -14.598 1.00 83.00 114 PHE A N 1
ATOM 866 C CA . PHE A 1 114 ? -1.861 -0.846 -14.648 1.00 83.00 114 PHE A CA 1
ATOM 867 C C . PHE A 1 114 ? -2.247 -1.878 -13.584 1.00 83.00 114 PHE A C 1
ATOM 869 O O . PHE A 1 114 ? -1.610 -2.920 -13.435 1.00 83.00 114 PHE A O 1
ATOM 876 N N . PHE A 1 115 ? -3.361 -1.612 -12.914 1.00 85.44 115 PHE A N 1
ATOM 877 C CA . PHE A 1 115 ? -4.124 -2.577 -12.137 1.00 85.44 115 PHE A CA 1
ATOM 878 C C . PHE A 1 115 ? -5.610 -2.225 -12.252 1.00 85.44 115 PHE A C 1
ATOM 880 O O . PHE A 1 115 ? -5.968 -1.059 -12.452 1.00 85.44 115 PHE A O 1
ATOM 887 N N . ASP A 1 116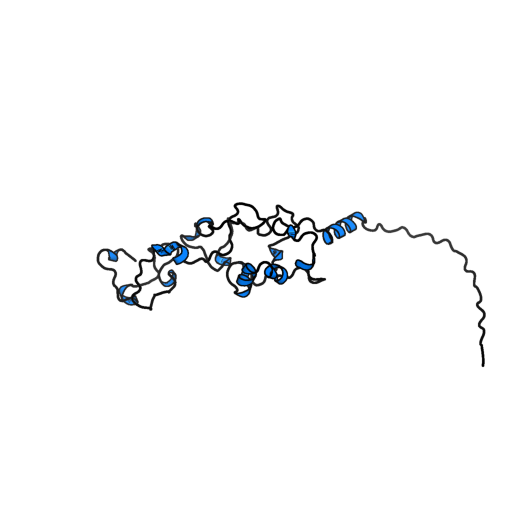 ? -6.481 -3.224 -12.132 1.00 87.56 116 ASP A N 1
ATOM 888 C CA . ASP A 1 116 ? -7.923 -2.991 -12.128 1.00 87.56 116 ASP A CA 1
ATOM 889 C C . ASP A 1 116 ? -8.374 -2.562 -10.730 1.00 87.56 116 ASP A C 1
ATOM 891 O O . ASP A 1 116 ? -8.368 -3.353 -9.790 1.00 87.56 116 ASP A O 1
ATOM 895 N N . LYS A 1 117 ? -8.781 -1.296 -10.599 1.00 86.88 117 LYS A N 1
ATOM 896 C CA . LYS A 1 117 ? -9.267 -0.712 -9.341 1.00 86.88 117 LYS A CA 1
ATOM 897 C C . LYS A 1 117 ? -10.526 -1.408 -8.818 1.00 86.88 117 LYS A C 1
ATOM 899 O O . LYS A 1 117 ? -10.738 -1.416 -7.613 1.00 86.88 117 LYS A O 1
ATOM 904 N N . LYS A 1 118 ? -11.353 -1.988 -9.696 1.00 87.44 118 LYS A N 1
ATOM 905 C CA . LYS A 1 118 ? -12.610 -2.648 -9.311 1.00 87.44 118 LYS A CA 1
ATOM 906 C C . LYS A 1 118 ? -12.378 -4.010 -8.672 1.00 87.44 118 LYS A C 1
ATOM 908 O O . LYS A 1 118 ? -13.181 -4.436 -7.852 1.00 87.44 118 LYS A O 1
ATOM 913 N N . THR A 1 119 ? -11.305 -4.695 -9.060 1.00 90.38 119 THR A N 1
ATOM 914 C CA . THR A 1 119 ? -10.998 -6.055 -8.597 1.00 90.38 119 THR A CA 1
ATOM 915 C C . THR A 1 119 ? -9.728 -6.111 -7.752 1.00 90.38 119 THR A C 1
ATOM 917 O O . THR A 1 119 ? -9.195 -7.195 -7.512 1.00 90.38 119 THR A O 1
ATOM 920 N N . PHE A 1 120 ? -9.179 -4.962 -7.355 1.00 91.06 120 PHE A N 1
ATOM 921 C CA . PHE A 1 120 ? -7.940 -4.916 -6.595 1.00 91.06 120 PHE A CA 1
ATOM 922 C C . PHE A 1 120 ? -8.169 -5.363 -5.149 1.00 91.06 120 PHE A C 1
ATOM 924 O O . PHE A 1 120 ? -8.869 -4.710 -4.378 1.00 91.06 120 PHE A O 1
ATOM 931 N N . ASP A 1 121 ? -7.517 -6.459 -4.778 1.00 91.19 121 ASP A N 1
ATOM 932 C CA . ASP A 1 121 ? -7.565 -7.012 -3.430 1.00 91.19 121 ASP A CA 1
ATOM 933 C C . ASP A 1 121 ? -6.559 -6.317 -2.495 1.00 91.19 121 ASP A C 1
ATOM 935 O O . ASP A 1 121 ? -5.340 -6.432 -2.664 1.00 91.19 121 ASP A O 1
ATOM 939 N N . HIS A 1 122 ? -7.086 -5.612 -1.492 1.00 92.44 122 HIS A N 1
ATOM 940 C CA . HIS A 1 122 ? -6.302 -4.898 -0.484 1.00 92.44 122 HIS A CA 1
ATOM 941 C C . HIS A 1 122 ? -5.588 -5.824 0.510 1.00 92.44 122 HIS A C 1
ATOM 943 O O . HIS A 1 122 ? -4.600 -5.400 1.110 1.00 92.44 122 HIS A O 1
ATOM 949 N N . GLU A 1 123 ? -5.978 -7.097 0.633 1.00 91.62 123 GLU A N 1
ATOM 950 C CA . GLU A 1 123 ? -5.246 -8.076 1.451 1.00 91.62 123 GLU A CA 1
ATOM 951 C C . GLU A 1 123 ? -3.782 -8.203 0.996 1.00 91.62 123 GLU A C 1
ATOM 953 O O . GLU A 1 123 ? -2.863 -8.330 1.805 1.00 91.62 123 GLU A O 1
ATOM 958 N N . ARG A 1 124 ? -3.535 -7.997 -0.303 1.00 90.00 124 ARG A N 1
ATOM 959 C CA . ARG A 1 124 ? -2.200 -7.992 -0.921 1.00 90.00 124 ARG A CA 1
ATOM 960 C C . ARG A 1 124 ? -1.309 -6.824 -0.491 1.00 90.00 124 ARG A C 1
ATOM 962 O O . ARG A 1 124 ? -0.132 -6.798 -0.836 1.00 90.00 124 ARG A O 1
ATOM 969 N N . THR A 1 125 ? -1.859 -5.833 0.205 1.00 89.06 125 THR A N 1
ATOM 970 C CA . THR A 1 125 ? -1.116 -4.669 0.710 1.00 89.06 125 THR A CA 1
ATOM 971 C C . THR A 1 125 ? -0.674 -4.838 2.163 1.00 89.06 125 THR A C 1
ATOM 973 O O . THR A 1 125 ? 0.105 -4.023 2.654 1.00 89.06 125 THR A O 1
ATOM 976 N N . GLY A 1 126 ? -1.152 -5.890 2.841 1.00 87.81 126 GLY A N 1
ATOM 977 C CA . GLY A 1 126 ? -1.004 -6.074 4.284 1.00 87.81 126 GLY A CA 1
ATOM 978 C C . GLY A 1 126 ? -2.077 -5.354 5.109 1.00 87.81 126 GLY A C 1
ATOM 979 O O . GLY A 1 126 ? -2.077 -5.479 6.330 1.00 87.81 126 GLY A O 1
ATOM 980 N N . PHE A 1 127 ? -3.003 -4.633 4.467 1.00 88.81 127 PHE A N 1
ATOM 981 C CA . PHE A 1 127 ? -4.136 -3.975 5.116 1.00 88.81 127 PHE A CA 1
ATOM 982 C C . PHE A 1 127 ? -5.442 -4.364 4.423 1.00 88.81 127 PHE A C 1
ATOM 984 O O . PHE A 1 127 ? -5.827 -3.780 3.412 1.00 88.81 127 PHE A O 1
ATOM 991 N N . LYS A 1 128 ? -6.113 -5.390 4.949 1.00 91.31 128 LYS A N 1
ATOM 992 C CA . LYS A 1 128 ? -7.371 -5.894 4.396 1.00 91.31 128 LYS A CA 1
ATOM 993 C C . LYS A 1 128 ? -8.505 -4.889 4.623 1.00 91.31 128 LYS A C 1
ATOM 995 O O . LYS A 1 128 ? -8.690 -4.407 5.735 1.00 91.31 128 LYS A O 1
ATOM 1000 N N . LEU A 1 129 ? -9.285 -4.620 3.575 1.00 92.38 129 LEU A N 1
ATOM 1001 C CA . LEU A 1 129 ? -10.544 -3.881 3.676 1.00 92.38 129 LEU A CA 1
ATOM 1002 C C . LEU A 1 129 ? -11.704 -4.880 3.741 1.00 92.38 129 LEU A C 1
ATOM 1004 O O . LEU A 1 129 ? -12.116 -5.431 2.722 1.00 92.38 129 LEU A O 1
ATOM 1008 N N . ASP A 1 130 ? -12.217 -5.126 4.941 1.00 92.75 130 ASP A N 1
ATOM 1009 C CA . ASP A 1 130 ? -13.348 -6.017 5.202 1.00 92.75 130 ASP A CA 1
ATOM 1010 C C . ASP A 1 130 ? -14.445 -5.325 6.031 1.00 92.75 130 ASP A C 1
ATOM 1012 O O . ASP A 1 130 ? -14.400 -4.114 6.276 1.00 92.75 130 ASP A O 1
ATOM 1016 N N . GLY A 1 131 ? -15.507 -6.066 6.360 1.00 93.31 131 GLY A N 1
ATOM 1017 C CA . GLY A 1 131 ? -16.664 -5.526 7.071 1.00 93.31 131 GLY A CA 1
ATOM 1018 C C . GLY A 1 131 ? -17.247 -4.286 6.379 1.00 93.31 131 GLY A C 1
ATOM 1019 O O . GLY A 1 131 ? -17.436 -4.262 5.157 1.00 93.31 131 GLY A O 1
ATOM 1020 N N . GLY A 1 132 ? -17.496 -3.230 7.154 1.00 92.81 132 GLY A N 1
ATOM 1021 C CA . GLY A 1 132 ? -17.982 -1.943 6.657 1.00 92.81 132 GLY A CA 1
ATOM 1022 C C . GLY A 1 132 ? -16.986 -1.206 5.751 1.00 92.81 132 GLY A C 1
ATOM 1023 O O . GLY A 1 132 ? -17.405 -0.421 4.900 1.00 92.81 132 GLY A O 1
ATOM 1024 N N . HIS A 1 133 ? -15.685 -1.496 5.862 1.00 93.50 133 HIS A N 1
ATOM 1025 C CA . HIS A 1 133 ? -14.634 -0.845 5.072 1.00 93.50 133 HIS A CA 1
ATOM 1026 C C . HIS A 1 133 ? -14.517 -1.390 3.644 1.00 93.50 133 HIS A C 1
ATOM 1028 O O . HIS A 1 133 ? -13.963 -0.715 2.780 1.00 93.50 133 HIS A O 1
ATOM 1034 N N . SER A 1 134 ? -15.091 -2.564 3.359 1.00 93.06 134 SER A N 1
ATOM 1035 C CA . SER A 1 134 ? -15.077 -3.191 2.023 1.00 93.06 134 SER A CA 1
ATOM 1036 C C . SER A 1 134 ? -15.697 -2.333 0.908 1.00 93.06 134 SER A C 1
ATOM 1038 O O . SER A 1 134 ? -15.472 -2.590 -0.272 1.00 93.06 134 SER A O 1
ATOM 1040 N N . LYS A 1 135 ? -16.482 -1.311 1.273 1.00 90.62 135 LYS A N 1
ATOM 1041 C CA . LYS A 1 135 ? -17.194 -0.407 0.355 1.00 90.62 135 L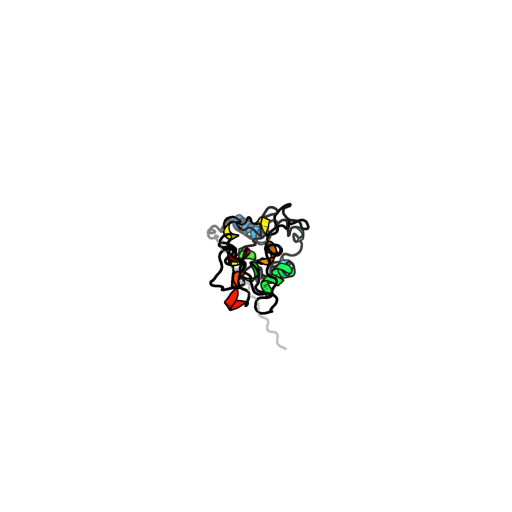YS A CA 1
ATOM 1042 C C . LYS A 1 135 ? -16.590 0.999 0.301 1.00 90.62 135 LYS A C 1
ATOM 1044 O O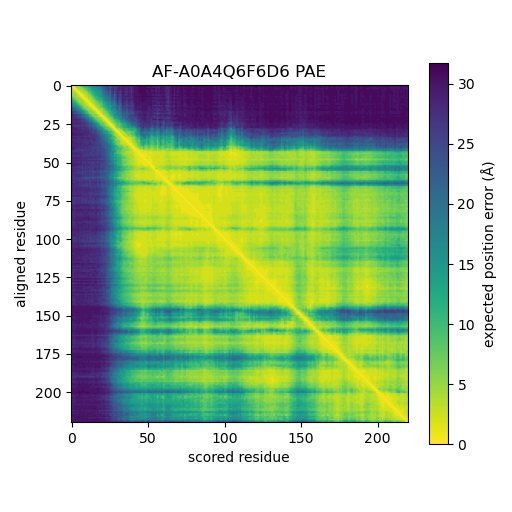 . LYS A 1 135 ? -17.213 1.913 -0.233 1.00 90.62 135 LYS A O 1
ATOM 1049 N N . VAL A 1 136 ? -15.430 1.217 0.918 1.00 91.12 136 VAL A N 1
ATOM 1050 C CA . VAL A 1 136 ? -14.775 2.527 0.914 1.00 91.12 136 VAL A CA 1
ATOM 1051 C C . VAL A 1 136 ? -14.209 2.813 -0.475 1.00 91.12 136 VAL A C 1
ATOM 1053 O O . VAL A 1 136 ? -13.428 2.039 -1.020 1.00 91.12 136 VAL A O 1
ATOM 1056 N N . GLU A 1 137 ? -14.594 3.958 -1.038 1.00 91.50 137 GLU A N 1
ATOM 1057 C CA . GLU A 1 137 ? -14.039 4.454 -2.298 1.00 91.50 137 GLU A CA 1
ATOM 1058 C C . GLU A 1 137 ? -12.529 4.678 -2.180 1.00 91.50 137 GLU A C 1
ATOM 1060 O O . GLU A 1 137 ? -12.054 5.248 -1.195 1.00 91.50 137 GLU A O 1
ATOM 1065 N N . CYS A 1 138 ? -11.767 4.314 -3.216 1.00 90.00 138 CYS A N 1
ATOM 1066 C CA . CYS A 1 138 ? -10.304 4.367 -3.161 1.00 90.00 138 CYS A CA 1
ATOM 1067 C C . CYS A 1 138 ? -9.772 5.774 -2.829 1.00 90.00 138 CYS A C 1
ATOM 1069 O O . CYS A 1 138 ? -8.772 5.916 -2.129 1.00 90.00 138 CYS A O 1
ATOM 1071 N N . THR A 1 139 ? -10.456 6.816 -3.307 1.00 89.25 139 THR A N 1
ATOM 1072 C CA . THR A 1 139 ? -10.081 8.227 -3.123 1.00 89.25 139 THR A CA 1
ATOM 1073 C C . THR A 1 139 ? -10.304 8.750 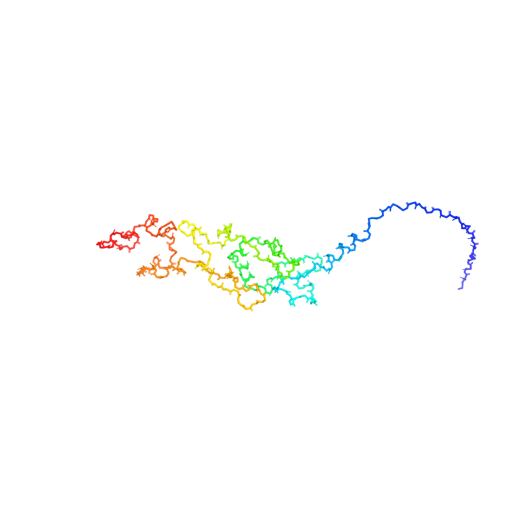-1.707 1.00 89.25 139 THR A C 1
ATOM 1075 O O . THR A 1 139 ? -9.808 9.825 -1.383 1.00 89.25 139 THR A O 1
ATOM 1078 N N . LYS A 1 140 ? -11.011 8.012 -0.840 1.00 89.94 140 LYS A N 1
ATOM 1079 C CA . LYS A 1 140 ? -11.140 8.383 0.577 1.00 89.94 140 LYS A CA 1
ATOM 1080 C C . LYS A 1 140 ? -9.852 8.152 1.365 1.00 89.94 140 LYS A C 1
ATOM 1082 O O . LYS A 1 140 ? -9.640 8.831 2.363 1.00 89.94 140 LYS A O 1
ATOM 1087 N N . CYS A 1 141 ? -9.008 7.222 0.919 1.00 88.50 141 CYS A N 1
ATOM 1088 C CA . CYS A 1 141 ? -7.698 6.960 1.521 1.00 88.50 141 CYS A CA 1
ATOM 1089 C C . CYS A 1 141 ? -6.552 7.466 0.634 1.00 88.50 141 CYS A C 1
ATOM 1091 O O . CYS A 1 141 ? -5.572 8.011 1.136 1.00 88.50 141 CYS A O 1
ATOM 1093 N N . HIS A 1 142 ? -6.674 7.307 -0.685 1.00 88.94 142 HIS A N 1
ATOM 1094 C CA . HIS A 1 142 ? -5.689 7.767 -1.661 1.00 88.94 142 HIS A CA 1
ATOM 1095 C C . HIS A 1 142 ? -6.074 9.148 -2.193 1.00 88.94 142 HIS A C 1
ATOM 1097 O O . HIS A 1 142 ? -6.708 9.274 -3.241 1.00 88.94 142 HIS A O 1
ATOM 1103 N N . THR A 1 143 ? -5.725 10.183 -1.435 1.00 85.19 143 THR A N 1
ATOM 1104 C CA . THR A 1 143 ? -6.090 11.577 -1.732 1.00 85.19 143 THR A CA 1
ATOM 1105 C C . THR A 1 143 ? -5.062 12.313 -2.584 1.00 85.19 143 THR A C 1
ATOM 1107 O O . THR A 1 143 ? -5.391 13.333 -3.185 1.00 85.19 143 THR A O 1
ATOM 1110 N N . ASP A 1 144 ? -3.828 11.814 -2.636 1.00 83.81 144 ASP A N 1
ATOM 1111 C CA . ASP A 1 144 ? -2.739 12.466 -3.355 1.00 83.81 144 ASP A CA 1
ATOM 1112 C C . ASP A 1 144 ? -2.894 12.303 -4.873 1.00 83.81 144 ASP A C 1
ATOM 1114 O O . ASP A 1 144 ? -3.343 11.272 -5.385 1.00 83.81 144 ASP A O 1
ATOM 1118 N N . THR A 1 145 ? -2.497 13.334 -5.613 1.00 78.81 145 THR A N 1
ATOM 1119 C CA . THR A 1 145 ? -2.476 13.367 -7.078 1.00 78.81 145 THR A CA 1
ATOM 1120 C C . THR A 1 145 ? -1.038 13.399 -7.583 1.00 78.81 145 THR A C 1
ATOM 1122 O O . THR A 1 145 ? -0.155 14.050 -7.019 1.00 78.81 145 THR A O 1
ATOM 1125 N N . ARG A 1 146 ? -0.774 12.718 -8.703 1.00 71.06 146 ARG A N 1
ATOM 1126 C CA . ARG A 1 146 ? 0.537 12.801 -9.360 1.00 71.06 146 ARG A CA 1
ATOM 1127 C C . ARG A 1 146 ? 0.682 14.147 -10.073 1.00 71.06 146 ARG A C 1
ATOM 1129 O O . ARG A 1 146 ? 0.176 14.320 -11.177 1.00 71.06 146 ARG A O 1
ATOM 1136 N N . GLU A 1 147 ? 1.394 15.092 -9.458 1.00 58.81 147 GLU A N 1
ATOM 1137 C CA . GLU A 1 147 ? 1.530 16.454 -10.015 1.00 58.81 147 GLU A CA 1
ATOM 1138 C C . GLU A 1 147 ? 2.921 16.793 -10.579 1.00 58.81 147 GLU A C 1
ATOM 1140 O O . GLU A 1 147 ? 3.038 17.658 -11.443 1.00 58.81 147 GLU A O 1
ATOM 1145 N N . LYS A 1 148 ? 3.995 16.132 -10.118 1.00 57.34 148 LYS A N 1
ATOM 1146 C CA . LYS A 1 148 ? 5.377 16.650 -10.275 1.00 57.34 148 LYS A CA 1
ATOM 1147 C C . LYS A 1 148 ? 6.281 15.927 -11.285 1.00 57.34 148 LYS A C 1
ATOM 1149 O O . LYS A 1 148 ? 7.443 16.297 -11.415 1.00 57.34 148 LYS A O 1
ATOM 1154 N N . LYS A 1 149 ? 5.809 14.892 -11.985 1.00 62.09 149 LYS A N 1
ATOM 1155 C CA . LYS A 1 149 ? 6.616 14.108 -12.950 1.00 62.09 149 LYS A CA 1
ATOM 1156 C C . LYS A 1 149 ? 5.903 13.992 -14.300 1.00 62.09 149 LYS A C 1
ATOM 1158 O O . LYS A 1 149 ? 4.674 14.089 -14.293 1.00 62.09 149 LYS A O 1
ATOM 1163 N N . PRO A 1 150 ? 6.620 13.742 -15.421 1.00 62.72 150 PRO A N 1
ATOM 1164 C CA . PRO A 1 150 ? 6.006 13.350 -16.690 1.00 62.72 150 PRO A CA 1
ATOM 1165 C C . PRO A 1 150 ? 5.196 12.071 -16.461 1.00 62.72 150 PRO A C 1
ATOM 1167 O O . PRO A 1 150 ? 5.694 10.953 -16.400 1.00 62.72 150 PRO A O 1
ATOM 1170 N N . SER A 1 151 ? 3.925 12.272 -16.172 1.00 66.19 151 SER A N 1
ATOM 1171 C CA . SER A 1 151 ? 2.958 11.266 -15.782 1.00 66.19 151 SER A CA 1
ATOM 1172 C C . SER A 1 151 ? 1.600 11.775 -16.224 1.00 66.19 151 SER A C 1
ATOM 1174 O O . SER A 1 151 ? 1.435 12.953 -16.562 1.00 66.19 151 SER A O 1
ATOM 1176 N N . ARG A 1 152 ? 0.624 10.878 -16.278 1.00 67.75 152 ARG A N 1
ATOM 1177 C CA . ARG A 1 152 ? -0.722 11.266 -16.670 1.00 67.75 152 ARG A CA 1
ATOM 1178 C C . ARG A 1 152 ? -1.279 12.224 -15.626 1.00 67.75 152 ARG A C 1
ATOM 1180 O O . ARG A 1 152 ? -1.355 11.889 -14.446 1.00 67.75 152 ARG A O 1
ATOM 1187 N N . LYS A 1 153 ? -1.626 13.431 -16.072 1.00 64.50 153 LYS A N 1
ATOM 1188 C CA . LYS A 1 153 ? -2.173 14.475 -15.203 1.00 64.50 153 LYS A CA 1
ATOM 1189 C C . LYS A 1 153 ? -3.457 13.982 -14.538 1.00 64.50 153 LYS A C 1
ATOM 1191 O O . LYS A 1 153 ? -4.260 13.305 -15.177 1.00 64.50 153 LYS A O 1
ATOM 1196 N N . ASN A 1 154 ? -3.655 14.385 -13.284 1.00 66.69 154 ASN A N 1
ATOM 1197 C CA . ASN A 1 154 ? -4.863 14.125 -12.492 1.00 66.69 154 ASN A CA 1
ATOM 1198 C C . ASN A 1 154 ? -5.126 12.639 -12.184 1.00 66.69 154 ASN A C 1
ATOM 1200 O O . ASN A 1 154 ? -6.256 12.260 -11.881 1.00 66.69 154 ASN A O 1
ATOM 1204 N N . GLU A 1 155 ? -4.100 11.786 -12.244 1.00 75.50 155 GLU A N 1
ATOM 1205 C CA . GLU A 1 155 ? -4.213 10.404 -11.782 1.00 75.50 155 GLU A CA 1
ATOM 1206 C C . GLU A 1 155 ? -3.949 10.325 -10.270 1.00 75.50 155 GLU A C 1
ATOM 1208 O O . GLU A 1 155 ? -2.937 10.831 -9.775 1.00 75.50 155 GLU A O 1
ATOM 1213 N N . THR A 1 156 ? -4.866 9.680 -9.542 1.00 80.50 156 THR A N 1
ATOM 1214 C CA . THR A 1 156 ? -4.712 9.364 -8.116 1.00 80.50 156 THR A CA 1
ATOM 1215 C C . THR A 1 156 ? -3.425 8.581 -7.874 1.00 80.50 156 THR A C 1
ATOM 1217 O O . THR A 1 156 ? -3.147 7.582 -8.547 1.00 80.50 156 THR A O 1
ATOM 1220 N N . GLU A 1 157 ? -2.640 9.011 -6.892 1.00 83.12 157 GLU A N 1
ATOM 1221 C CA . GLU A 1 157 ? -1.462 8.294 -6.438 1.00 83.12 157 GLU A CA 1
ATOM 1222 C C . GLU A 1 157 ? -1.858 7.224 -5.414 1.00 83.12 157 GLU A C 1
ATOM 1224 O O . GLU A 1 157 ? -2.304 7.506 -4.309 1.00 83.12 157 GLU A O 1
ATOM 1229 N N . PHE A 1 158 ? -1.671 5.961 -5.793 1.00 85.69 158 PHE A N 1
ATOM 1230 C CA . PHE A 1 158 ? -1.928 4.804 -4.925 1.00 85.69 158 PHE A CA 1
ATOM 1231 C C . PHE A 1 158 ? -0.693 4.372 -4.121 1.00 85.69 158 PHE A C 1
ATOM 1233 O O . PHE A 1 158 ? -0.679 3.312 -3.499 1.00 85.69 158 PHE A O 1
ATOM 1240 N N . PHE A 1 159 ? 0.381 5.162 -4.172 1.00 82.31 159 PHE A N 1
ATOM 1241 C CA . PHE A 1 159 ? 1.633 4.879 -3.484 1.00 82.31 159 PHE A CA 1
ATOM 1242 C C . PHE A 1 159 ? 1.741 5.722 -2.208 1.00 82.31 159 PHE A C 1
ATOM 1244 O O . PHE A 1 159 ? 1.489 6.918 -2.240 1.00 82.31 159 PHE A O 1
ATOM 1251 N N . GLY A 1 160 ? 2.191 5.120 -1.103 1.00 68.56 160 GLY A N 1
ATOM 1252 C CA . GLY A 1 160 ? 2.622 5.860 0.093 1.00 68.56 160 GLY A CA 1
ATOM 1253 C C . GLY A 1 160 ? 1.561 6.108 1.171 1.00 68.56 160 GLY A C 1
ATOM 1254 O O . GLY A 1 160 ? 1.898 6.656 2.219 1.00 68.56 160 GLY A O 1
ATOM 1255 N N . SER A 1 161 ? 0.313 5.676 0.979 1.00 68.44 161 SER A N 1
ATOM 1256 C CA . SER A 1 161 ? -0.712 5.770 2.025 1.00 68.44 161 SER A CA 1
ATOM 1257 C C . SER A 1 161 ? -0.453 4.730 3.123 1.00 68.44 161 SER A C 1
ATOM 1259 O O . SER A 1 161 ? -0.521 3.526 2.872 1.00 68.44 161 SER A O 1
ATOM 1261 N N . LYS A 1 162 ? -0.163 5.184 4.350 1.00 71.19 162 LYS A N 1
ATOM 1262 C CA . LYS A 1 162 ? -0.146 4.317 5.537 1.00 71.19 162 LYS A CA 1
ATOM 1263 C C . LYS A 1 162 ? -1.576 4.135 6.026 1.00 71.19 162 LYS A C 1
ATOM 1265 O O . LYS A 1 162 ? -2.189 5.089 6.496 1.00 71.19 162 LYS A O 1
ATOM 1270 N N . ALA A 1 163 ? -2.093 2.920 5.910 1.00 80.50 163 ALA A N 1
ATOM 1271 C CA . ALA A 1 163 ? -3.416 2.593 6.409 1.00 80.50 163 ALA A CA 1
ATOM 1272 C C . ALA A 1 163 ? -3.352 2.243 7.901 1.00 80.50 163 ALA A C 1
ATOM 1274 O O . ALA A 1 163 ? -2.556 1.406 8.326 1.00 80.50 163 ALA A O 1
ATOM 1275 N N . SER A 1 164 ? -4.181 2.907 8.699 1.00 86.50 164 SER A N 1
ATOM 1276 C CA . SER A 1 164 ? -4.391 2.597 10.110 1.00 86.50 164 SER A CA 1
ATOM 1277 C C . SER A 1 164 ? -5.785 3.053 10.521 1.00 86.50 164 SER A C 1
ATOM 1279 O O . SER A 1 164 ? -6.356 3.951 9.901 1.00 86.50 164 SER A O 1
ATOM 1281 N N . CYS A 1 165 ? -6.322 2.464 11.591 1.00 88.94 165 CYS A N 1
ATOM 1282 C CA . CYS A 1 165 ? -7.627 2.848 12.128 1.00 88.94 165 CYS A CA 1
ATOM 1283 C C . CYS A 1 165 ? -7.653 4.350 12.460 1.00 88.94 165 CYS A C 1
ATOM 1285 O O . CYS A 1 165 ? -8.527 5.087 12.009 1.00 88.94 165 CYS A O 1
ATOM 1287 N N . ILE A 1 166 ? -6.624 4.819 13.175 1.00 88.12 166 ILE A N 1
ATOM 1288 C CA . ILE A 1 166 ? -6.506 6.215 13.608 1.00 88.12 166 ILE A CA 1
ATOM 1289 C C . ILE A 1 166 ? -6.245 7.182 12.447 1.00 88.12 166 ILE A C 1
ATOM 1291 O O . ILE A 1 166 ? -6.543 8.365 12.564 1.00 88.12 166 ILE A O 1
ATOM 1295 N N . GLY A 1 167 ? -5.742 6.690 11.308 1.00 87.31 167 GLY A N 1
ATOM 1296 C CA . GLY A 1 167 ? -5.542 7.501 10.107 1.00 87.31 167 GLY A CA 1
ATOM 1297 C C . GLY A 1 167 ? -6.832 8.166 9.618 1.00 87.31 167 GLY A C 1
ATOM 1298 O O . GLY A 1 167 ? -6.783 9.283 9.110 1.00 87.31 167 GLY A O 1
ATOM 1299 N N . CYS A 1 168 ? -7.985 7.526 9.839 1.00 88.81 168 CYS A N 1
ATOM 1300 C CA . CYS A 1 168 ? -9.301 8.116 9.582 1.00 88.81 168 CYS A CA 1
ATOM 1301 C C . CYS A 1 168 ? -10.060 8.451 10.875 1.00 88.81 168 CYS A C 1
ATOM 1303 O O . CYS A 1 168 ? -10.679 9.509 10.961 1.00 88.81 168 CYS A O 1
ATOM 1305 N N . HIS A 1 169 ? -9.977 7.589 11.888 1.00 90.81 169 HIS A N 1
ATOM 1306 C CA . HIS A 1 169 ? -10.803 7.655 13.096 1.00 90.81 169 HIS A CA 1
ATOM 1307 C C . HIS A 1 169 ? -10.148 8.395 14.272 1.00 90.81 169 HIS A C 1
ATOM 1309 O O . HIS A 1 169 ? -10.573 8.243 15.411 1.00 90.81 169 HIS A O 1
ATOM 1315 N N . ALA A 1 170 ? -9.138 9.241 14.032 1.00 88.31 170 ALA A N 1
ATOM 1316 C CA . ALA A 1 170 ? -8.496 10.031 15.094 1.00 88.31 170 ALA A CA 1
ATOM 1317 C C . ALA A 1 170 ? -9.480 10.886 15.912 1.00 88.31 170 ALA A C 1
ATOM 1319 O O . ALA A 1 170 ? -9.238 11.142 17.085 1.00 88.31 170 ALA A O 1
ATOM 1320 N N . LYS A 1 171 ? -10.574 11.347 15.292 1.00 88.69 171 LYS A N 1
ATOM 1321 C CA . LYS A 1 171 ? -11.613 12.147 15.962 1.00 88.69 171 LYS A CA 1
ATOM 1322 C C . LYS A 1 171 ? -12.672 11.303 16.672 1.00 88.69 171 LYS A C 1
ATOM 1324 O O . LYS A 1 171 ? -13.399 11.845 17.495 1.00 88.69 171 LYS A O 1
ATOM 1329 N N . ASP A 1 172 ? -12.762 10.020 16.334 1.00 88.25 172 ASP A N 1
ATOM 1330 C CA . ASP A 1 172 ? -13.722 9.083 16.921 1.00 88.25 172 ASP A CA 1
ATOM 1331 C C . ASP A 1 172 ? -13.130 8.363 18.143 1.00 88.25 172 ASP A C 1
ATOM 1333 O O . ASP A 1 172 ? -13.860 7.730 18.907 1.00 88.25 172 ASP A O 1
ATOM 1337 N N . ASP A 1 173 ? -11.811 8.466 18.347 1.00 87.25 173 ASP A N 1
ATOM 1338 C CA . ASP A 1 173 ? -11.145 7.937 19.530 1.00 87.25 173 ASP A CA 1
ATOM 1339 C C . ASP A 1 173 ? -11.432 8.809 20.758 1.00 87.25 173 ASP A C 1
ATOM 1341 O O . ASP A 1 173 ? -10.773 9.814 21.026 1.00 87.25 173 ASP A O 1
ATOM 1345 N N . ILE A 1 174 ? -12.452 8.401 21.507 1.00 85.50 174 ILE A N 1
ATOM 1346 C CA . ILE A 1 174 ? -12.851 9.015 22.776 1.00 85.50 174 ILE A CA 1
ATOM 1347 C C . ILE A 1 174 ? -12.145 8.384 23.986 1.00 85.50 174 ILE A C 1
ATOM 1349 O O . ILE A 1 174 ? -12.457 8.728 25.128 1.00 85.50 174 ILE A O 1
ATOM 1353 N N . HIS A 1 175 ? -11.242 7.421 23.772 1.00 84.38 175 HIS A N 1
ATOM 1354 C CA . HIS A 1 175 ? -10.644 6.668 24.865 1.00 84.38 175 HIS A CA 1
ATOM 1355 C C . HIS A 1 175 ? -9.520 7.465 25.527 1.00 84.38 175 HIS A C 1
ATOM 1357 O O . HIS A 1 175 ? -8.397 7.572 25.033 1.00 84.38 175 HIS A O 1
ATOM 1363 N N . PHE A 1 176 ? -9.794 7.958 26.730 1.00 79.38 176 PHE A N 1
ATOM 1364 C CA . PHE A 1 176 ? -8.780 8.540 27.602 1.00 79.38 176 PHE A CA 1
ATOM 1365 C C . PHE A 1 176 ? -8.116 7.429 28.416 1.00 79.38 176 PHE A C 1
ATOM 1367 O O . PHE A 1 176 ? -8.437 7.215 29.582 1.00 79.38 176 PHE A O 1
ATOM 1374 N N . PHE A 1 177 ? -7.216 6.667 27.786 1.00 76.56 177 PHE A N 1
ATOM 1375 C CA . PHE A 1 177 ? -6.505 5.582 28.466 1.00 76.56 177 PHE A CA 1
ATOM 1376 C C . PHE A 1 177 ? -5.659 6.122 29.630 1.00 76.56 177 PHE A C 1
ATOM 1378 O O . PHE A 1 177 ? -4.544 6.607 29.431 1.00 76.56 177 PHE A O 1
ATOM 1385 N N . GLU A 1 178 ? -6.171 5.997 30.855 1.00 68.75 178 GLU A N 1
ATOM 1386 C CA . GLU A 1 178 ? -5.445 6.373 32.074 1.00 68.75 178 GLU A CA 1
ATOM 1387 C C . GLU A 1 178 ? -4.288 5.416 32.381 1.00 68.75 178 GLU A C 1
ATOM 1389 O O . GLU A 1 178 ? -3.279 5.801 32.970 1.00 68.75 178 GLU A O 1
ATOM 1394 N N . THR A 1 179 ? -4.414 4.157 31.950 1.00 71.62 179 THR A N 1
ATOM 1395 C CA . THR A 1 179 ? -3.395 3.124 32.144 1.00 71.62 179 THR A CA 1
ATOM 1396 C C . THR A 1 179 ? -2.755 2.718 30.821 1.00 71.62 179 THR A C 1
ATOM 1398 O O . THR A 1 179 ? -3.376 2.718 29.757 1.00 71.62 179 THR A O 1
ATOM 1401 N N . ASN A 1 180 ? -1.500 2.275 30.886 1.00 77.62 180 ASN A N 1
ATOM 1402 C CA . ASN A 1 180 ? -0.772 1.807 29.705 1.00 77.62 180 ASN A CA 1
ATOM 1403 C C . ASN A 1 180 ? -1.256 0.439 29.177 1.00 77.62 180 ASN A C 1
ATOM 1405 O O . ASN A 1 180 ? -0.722 -0.032 28.177 1.00 77.62 180 ASN A O 1
ATOM 1409 N N . LYS A 1 181 ? -2.244 -0.215 29.816 1.00 80.69 181 LYS A N 1
ATOM 1410 C CA . LYS A 1 181 ? -2.706 -1.564 29.428 1.00 80.69 181 LYS A CA 1
ATOM 1411 C C . LYS A 1 181 ? -3.223 -1.594 27.983 1.00 80.69 181 LYS A C 1
ATOM 1413 O O . LYS A 1 181 ? -2.889 -2.513 27.235 1.00 80.69 181 LYS A O 1
ATOM 1418 N N . PHE A 1 182 ? -3.989 -0.572 27.597 1.00 80.00 182 PHE A N 1
ATOM 1419 C CA . PHE A 1 182 ? -4.604 -0.454 26.267 1.00 80.00 182 PHE A CA 1
ATOM 1420 C C . PHE A 1 182 ? -4.096 0.736 25.448 1.00 80.00 182 PHE A C 1
ATOM 1422 O O . PHE A 1 182 ? -4.343 0.803 24.246 1.00 80.00 182 PHE A O 1
ATOM 1429 N N . LYS A 1 183 ? -3.321 1.638 26.060 1.00 81.25 183 LYS A N 1
ATOM 1430 C CA . LYS A 1 183 ? -2.707 2.767 25.362 1.00 81.25 183 LYS A CA 1
ATOM 1431 C C . LYS A 1 183 ? -1.812 2.275 24.219 1.00 81.25 183 LYS A C 1
ATOM 1433 O O . LYS A 1 183 ? -0.870 1.517 24.444 1.00 81.25 183 LYS A O 1
ATOM 1438 N N . GLY A 1 184 ? -2.103 2.721 22.997 1.00 77.25 184 GLY A N 1
ATOM 1439 C CA . GLY A 1 184 ? -1.348 2.349 21.796 1.00 77.25 184 GLY A CA 1
ATOM 1440 C C . GLY A 1 184 ? -1.564 0.908 21.325 1.00 77.25 184 GLY A C 1
ATOM 1441 O O . GLY A 1 184 ? -0.799 0.427 20.494 1.00 77.25 184 GLY A O 1
ATOM 1442 N N . LYS A 1 185 ? -2.570 0.199 21.856 1.00 84.25 185 LYS A N 1
ATOM 1443 C CA . LYS A 1 185 ? -3.030 -1.062 21.267 1.00 84.25 185 LYS A CA 1
ATOM 1444 C C . LYS A 1 185 ? -3.878 -0.778 20.033 1.00 84.25 185 LYS A C 1
ATOM 1446 O O . LYS A 1 185 ? -4.525 0.259 19.931 1.00 84.25 185 LYS A O 1
ATOM 1451 N N . GLU A 1 186 ? -3.887 -1.734 19.112 1.00 86.38 186 GLU A N 1
ATOM 1452 C CA . GLU A 1 186 ? -4.705 -1.651 17.907 1.00 86.38 186 GLU A CA 1
ATOM 1453 C C . GLU A 1 186 ? -6.190 -1.612 18.264 1.00 86.38 186 GLU A C 1
ATOM 1455 O O . GLU A 1 186 ? -6.648 -2.398 19.099 1.00 86.38 186 GLU A O 1
ATOM 1460 N N . CYS A 1 187 ? -6.959 -0.762 17.581 1.00 89.69 187 CYS A N 1
ATOM 1461 C CA . CYS A 1 187 ? -8.410 -0.653 17.765 1.00 89.69 187 CYS A CA 1
ATOM 1462 C C . CYS A 1 187 ? -9.110 -2.010 17.571 1.00 89.69 187 CYS A C 1
ATOM 1464 O O . CYS A 1 187 ? -10.078 -2.323 18.262 1.00 89.69 187 CYS A O 1
ATOM 1466 N N . SER A 1 188 ? -8.553 -2.860 16.699 1.00 88.56 188 SER A N 1
ATOM 1467 C CA . SER A 1 188 ? -9.028 -4.221 16.419 1.00 88.56 188 SER A CA 1
ATOM 1468 C C . SER A 1 188 ? -8.864 -5.207 17.589 1.00 88.56 188 SER A C 1
ATOM 1470 O O . SER A 1 188 ? -9.342 -6.346 17.516 1.00 88.56 188 SER A O 1
ATOM 1472 N N . THR A 1 189 ? -8.205 -4.798 18.681 1.00 87.94 189 THR A N 1
ATOM 1473 C CA . THR A 1 189 ? -8.164 -5.553 19.945 1.00 87.94 189 THR A CA 1
ATOM 1474 C C . THR A 1 189 ? -9.569 -5.703 20.528 1.00 87.94 189 THR A C 1
ATOM 1476 O O . THR A 1 189 ? -9.917 -6.787 20.995 1.00 87.94 189 THR A O 1
ATOM 1479 N N . CYS A 1 190 ? -10.380 -4.643 20.445 1.00 88.31 190 CYS A N 1
ATOM 1480 C CA . CYS A 1 190 ? -11.728 -4.599 21.011 1.00 88.31 190 CYS A CA 1
ATOM 1481 C C . CYS A 1 190 ? -12.798 -4.435 19.927 1.00 88.31 190 CYS A C 1
ATOM 1483 O O . CYS A 1 190 ? -13.777 -5.173 19.942 1.00 88.31 190 CYS A O 1
ATOM 1485 N N . HIS A 1 191 ? -12.603 -3.541 18.957 1.00 91.69 191 HIS A N 1
ATOM 1486 C CA . HIS A 1 191 ? -13.578 -3.284 17.895 1.00 91.69 191 HIS A CA 1
ATOM 1487 C C . HIS A 1 191 ? -13.426 -4.254 16.721 1.00 91.69 191 HIS A C 1
ATOM 1489 O O . HIS A 1 191 ? -12.363 -4.847 16.502 1.00 91.69 191 HIS A O 1
ATOM 1495 N N . VAL A 1 192 ? -14.503 -4.407 15.954 1.00 92.06 192 VAL A N 1
ATOM 1496 C CA . VAL A 1 192 ? -14.512 -5.166 14.697 1.00 92.06 192 VAL A CA 1
ATOM 1497 C C . VAL A 1 192 ? -14.778 -4.241 13.508 1.00 92.06 192 VAL A C 1
ATOM 1499 O O . VAL A 1 192 ? -15.210 -3.100 13.673 1.00 92.06 192 VAL A O 1
ATOM 1502 N N . THR A 1 193 ? -14.468 -4.698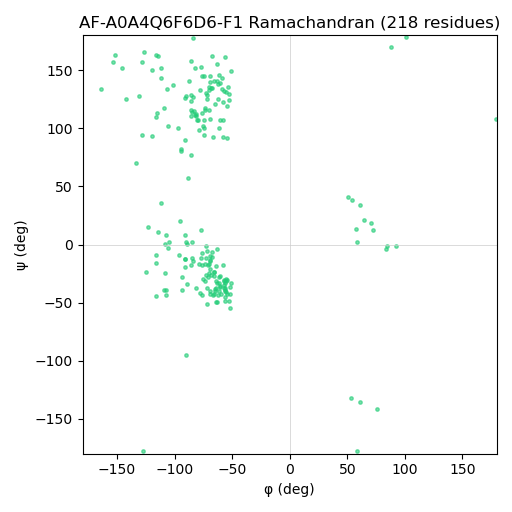 12.298 1.00 92.75 193 THR A N 1
ATOM 1503 C CA . THR A 1 193 ? -14.533 -3.863 11.089 1.00 92.75 193 THR A CA 1
ATOM 1504 C C . THR A 1 193 ? -15.935 -3.790 10.488 1.00 92.75 193 THR A C 1
ATOM 1506 O O . THR A 1 193 ? -16.194 -2.917 9.660 1.00 92.75 193 THR A O 1
ATOM 1509 N N . GLU A 1 194 ? -16.858 -4.665 10.895 1.00 92.62 194 GLU A N 1
ATOM 1510 C CA . GLU A 1 194 ? -18.260 -4.677 10.467 1.00 92.62 194 GLU A CA 1
ATOM 1511 C C . GLU A 1 194 ? -19.026 -3.447 10.960 1.00 92.62 194 GLU A C 1
ATOM 1513 O O . GLU A 1 194 ? -19.799 -2.853 10.208 1.00 92.62 194 GLU A O 1
ATOM 1518 N N . SER A 1 195 ? -18.815 -3.072 12.221 1.00 89.81 195 SER A N 1
ATOM 1519 C CA . SER A 1 195 ? -19.536 -2.001 12.902 1.00 89.81 195 SER A CA 1
ATOM 1520 C C . SER A 1 195 ? -18.779 -1.594 14.157 1.00 89.81 195 SER A C 1
ATOM 1522 O O . SER A 1 195 ? -18.397 -2.441 14.957 1.00 89.81 195 SER A O 1
ATOM 1524 N N . TRP A 1 196 ? -18.624 -0.286 14.371 1.00 87.06 196 TRP A N 1
ATOM 1525 C CA . TRP A 1 196 ? -17.914 0.240 15.541 1.00 87.06 196 TRP A CA 1
ATOM 1526 C C . TRP A 1 196 ? -18.573 -0.140 16.874 1.00 87.06 196 TRP A C 1
ATOM 1528 O O . TRP A 1 196 ? -17.888 -0.353 17.871 1.00 87.06 196 TRP A O 1
ATOM 1538 N N . LYS A 1 197 ? -19.912 -0.240 16.882 1.00 83.44 197 LYS A N 1
ATOM 1539 C CA . LYS A 1 197 ? -20.702 -0.611 18.069 1.00 83.44 197 LYS A CA 1
ATOM 1540 C C . LYS A 1 197 ? -20.594 -2.094 18.404 1.00 83.44 197 LYS A C 1
ATOM 1542 O O . LYS A 1 197 ? -20.993 -2.500 19.492 1.00 83.44 197 LYS A O 1
ATOM 1547 N N . ASP A 1 198 ? -20.126 -2.902 17.463 1.00 86.88 198 ASP A N 1
ATOM 1548 C CA . ASP A 1 198 ? -19.885 -4.306 17.710 1.00 86.88 198 ASP A CA 1
ATOM 1549 C C . ASP A 1 198 ? -18.439 -4.459 18.177 1.00 86.88 198 ASP A C 1
ATOM 1551 O O . ASP A 1 198 ? -17.485 -3.979 17.564 1.00 86.88 198 ASP A O 1
ATOM 1555 N N . VAL A 1 199 ? -18.283 -5.102 19.325 1.00 84.94 199 VAL A N 1
ATOM 1556 C CA . VAL A 1 199 ? -16.984 -5.367 19.930 1.00 84.94 199 VAL A CA 1
ATOM 1557 C C . VAL A 1 199 ? -16.807 -6.870 20.064 1.00 84.94 199 VAL A C 1
ATOM 1559 O O . VAL A 1 199 ? -17.765 -7.628 20.252 1.00 84.94 199 VAL A O 1
ATOM 1562 N N . LYS A 1 200 ? -15.555 -7.323 19.992 1.00 82.56 200 LYS A N 1
ATOM 1563 C CA . LYS A 1 200 ? -15.173 -8.646 20.494 1.00 82.56 200 LYS A CA 1
ATOM 1564 C C . LYS A 1 200 ? -15.578 -8.728 21.966 1.00 82.56 200 LYS A C 1
ATOM 1566 O O . LYS A 1 200 ? -15.790 -7.700 22.597 1.00 82.56 200 LYS A O 1
ATOM 1571 N N . LYS A 1 201 ? -15.685 -9.936 22.533 1.00 79.56 201 LYS A N 1
ATOM 1572 C CA . LYS A 1 201 ? -16.013 -10.130 23.960 1.00 79.56 201 LYS A CA 1
ATOM 1573 C C . LYS A 1 201 ? -15.033 -9.344 24.849 1.00 79.56 201 LYS A C 1
ATOM 1575 O O . LYS A 1 201 ? -13.980 -9.857 25.214 1.00 79.56 201 LYS A O 1
ATOM 1580 N N . PHE A 1 202 ? -15.398 -8.112 25.176 1.00 84.50 202 PHE A N 1
ATOM 1581 C CA . PHE A 1 202 ? -14.636 -7.151 25.949 1.00 84.50 202 PHE A CA 1
ATOM 1582 C C . PHE A 1 202 ? -15.572 -6.600 27.013 1.00 84.50 202 PHE A C 1
ATOM 1584 O O . PHE A 1 202 ? -16.697 -6.200 26.725 1.00 84.50 202 PHE A O 1
ATOM 1591 N N . ASP A 1 203 ? -15.117 -6.646 28.256 1.00 85.19 203 ASP A N 1
ATOM 1592 C CA . ASP A 1 203 ? -15.887 -6.197 29.406 1.00 85.19 203 ASP A CA 1
ATOM 1593 C C . ASP A 1 203 ? -15.150 -5.008 30.008 1.00 85.19 203 ASP A C 1
ATOM 1595 O O . ASP A 1 203 ? -14.063 -5.171 30.563 1.00 85.19 203 ASP A O 1
ATOM 1599 N N . HIS A 1 204 ? -15.729 -3.818 29.862 1.00 86.31 204 HIS A N 1
ATOM 1600 C CA . HIS A 1 204 ? -15.129 -2.570 30.319 1.00 86.31 204 HIS A CA 1
ATOM 1601 C C . HIS A 1 204 ? -14.801 -2.614 31.824 1.00 86.31 204 HIS A C 1
ATOM 1603 O O . HIS A 1 204 ? -13.675 -2.321 32.222 1.00 86.31 204 HIS A O 1
ATOM 1609 N N . THR A 1 205 ? -15.712 -3.109 32.662 1.00 87.44 205 THR A N 1
ATOM 1610 C CA . THR A 1 205 ? -15.492 -3.211 34.113 1.00 87.44 205 THR A CA 1
ATOM 1611 C C . THR A 1 205 ? -14.348 -4.163 34.446 1.00 87.44 205 THR A C 1
ATOM 1613 O O . THR A 1 205 ? -13.451 -3.823 35.214 1.00 87.44 205 THR A O 1
ATOM 1616 N N . ARG A 1 206 ? -14.356 -5.366 33.868 1.00 87.00 206 ARG A N 1
ATOM 1617 C CA . ARG A 1 206 ? -13.372 -6.410 34.178 1.00 87.00 206 ARG A CA 1
ATOM 1618 C C . ARG A 1 206 ? -11.992 -6.086 33.616 1.00 87.00 206 ARG A C 1
ATOM 1620 O O . ARG A 1 206 ? -10.986 -6.411 34.241 1.00 87.00 206 ARG A O 1
ATOM 1627 N N . GLU A 1 207 ? -11.929 -5.488 32.429 1.00 85.06 207 GLU A N 1
ATOM 1628 C CA . GLU A 1 207 ? -10.669 -5.264 31.724 1.00 85.06 207 GLU A CA 1
ATOM 1629 C C . GLU A 1 207 ? -10.005 -3.932 32.077 1.00 85.06 207 GLU A C 1
ATOM 1631 O O . GLU A 1 207 ? -8.770 -3.880 32.095 1.00 85.06 207 GLU A O 1
ATOM 1636 N N . THR A 1 208 ? -10.777 -2.875 32.354 1.00 80.88 208 THR A N 1
ATOM 1637 C CA . THR A 1 208 ? -10.239 -1.535 32.653 1.00 80.88 208 THR A CA 1
ATOM 1638 C C . THR A 1 208 ? -10.552 -1.051 34.068 1.00 80.88 208 THR A C 1
ATOM 1640 O O . THR A 1 208 ? -9.904 -0.114 34.525 1.00 80.88 208 THR A O 1
ATOM 1643 N N . GLY A 1 209 ? -11.501 -1.675 34.772 1.00 84.69 209 GLY A N 1
ATOM 1644 C CA . GLY A 1 209 ? -12.011 -1.188 36.058 1.00 84.69 209 GLY A CA 1
ATOM 1645 C C . GLY A 1 209 ? -13.103 -0.122 35.925 1.00 84.69 209 GLY A C 1
ATOM 1646 O O . GLY A 1 209 ? -13.681 0.274 36.935 1.00 84.69 209 GLY A O 1
ATOM 1647 N N . TYR A 1 210 ? -13.420 0.319 34.703 1.00 83.38 210 TYR A N 1
ATOM 1648 C CA . TYR A 1 210 ? -14.388 1.382 34.441 1.00 83.38 210 TYR A CA 1
ATOM 1649 C C . TYR A 1 210 ? -15.687 0.816 33.877 1.00 83.38 210 TYR A C 1
ATOM 1651 O O . TYR A 1 210 ? -15.775 0.489 32.697 1.00 83.38 210 TYR A O 1
ATOM 1659 N N . ALA A 1 211 ? -16.713 0.713 34.722 1.00 87.06 211 ALA A N 1
ATOM 1660 C CA . ALA A 1 211 ? -18.039 0.286 34.290 1.00 87.06 211 ALA A CA 1
ATOM 1661 C C . ALA A 1 211 ? -18.739 1.388 33.480 1.00 87.06 211 ALA A C 1
ATOM 1663 O O . ALA A 1 211 ? -18.843 2.531 33.930 1.00 87.06 211 ALA A O 1
ATOM 1664 N N . LEU A 1 212 ? -19.274 1.033 32.309 1.00 87.25 212 LEU A N 1
ATOM 1665 C CA . LEU A 1 212 ? -20.136 1.920 31.529 1.00 87.25 212 LEU A CA 1
ATOM 1666 C C . LEU A 1 212 ? -21.521 1.984 32.192 1.00 87.25 212 LEU A C 1
ATOM 1668 O O . LEU A 1 212 ? -22.315 1.051 32.096 1.00 87.25 212 LEU A O 1
ATOM 1672 N N . VAL A 1 213 ? -21.789 3.074 32.912 1.00 90.00 213 VAL A N 1
ATOM 1673 C CA . VAL A 1 213 ? -23.022 3.295 33.689 1.00 90.00 213 VAL A CA 1
ATOM 1674 C C . VAL A 1 213 ? -23.697 4.618 33.314 1.00 90.00 213 VAL A C 1
ATOM 1676 O O . VAL A 1 213 ? -23.093 5.474 32.664 1.00 90.00 213 VAL A O 1
ATOM 1679 N N . GLY A 1 214 ? -24.955 4.800 33.730 1.00 91.06 214 GLY A N 1
ATOM 1680 C CA . GLY A 1 214 ? -25.741 5.994 33.396 1.00 91.06 214 GLY A CA 1
ATOM 1681 C C . GLY A 1 214 ? -25.924 6.137 31.884 1.00 91.06 214 GLY A C 1
ATOM 1682 O O . GLY A 1 214 ? -26.172 5.145 31.201 1.00 91.06 214 GLY A O 1
ATOM 1683 N N . ASP A 1 215 ? -25.741 7.344 31.351 1.00 89.12 215 ASP A N 1
ATOM 1684 C CA . ASP A 1 215 ? -25.864 7.612 29.908 1.00 89.12 215 ASP A CA 1
ATOM 1685 C C . ASP A 1 215 ? -24.870 6.795 29.058 1.00 89.12 215 ASP A C 1
ATOM 1687 O O . ASP A 1 215 ? -25.161 6.435 27.913 1.00 89.12 215 ASP A O 1
ATOM 1691 N N . HIS A 1 216 ? -23.724 6.414 29.636 1.00 85.44 216 HIS A N 1
ATOM 1692 C CA . HIS A 1 216 ? -22.725 5.579 28.968 1.00 85.44 216 HIS A CA 1
ATOM 1693 C C . HIS A 1 216 ? -23.110 4.095 28.914 1.00 85.44 216 HIS A C 1
ATOM 1695 O O . HIS A 1 216 ? -22.492 3.353 28.160 1.00 85.44 216 HIS A O 1
ATOM 1701 N N . ALA A 1 217 ? -24.135 3.639 29.646 1.00 86.62 217 ALA A N 1
ATOM 1702 C CA . ALA A 1 217 ? -24.531 2.224 29.680 1.00 86.62 217 ALA A CA 1
ATOM 1703 C C . ALA A 1 217 ? -25.025 1.685 28.324 1.00 86.62 217 ALA A C 1
ATOM 1705 O O . ALA A 1 217 ? -25.078 0.476 28.111 1.00 86.62 217 ALA A O 1
ATOM 1706 N N . SER A 1 218 ? -25.407 2.582 27.409 1.00 82.62 218 SER A N 1
ATOM 1707 C CA . SER A 1 218 ? -25.797 2.237 26.037 1.00 82.62 218 SER A CA 1
ATOM 1708 C C . SER A 1 218 ? -24.609 2.106 25.073 1.00 82.62 218 SER A C 1
ATOM 1710 O O . SER A 1 218 ? -24.782 1.620 23.951 1.00 82.62 218 SER A O 1
ATOM 1712 N N . LEU A 1 219 ? -23.418 2.540 25.497 1.00 79.31 219 LEU A N 1
ATOM 1713 C CA . LEU A 1 219 ? -22.179 2.416 24.738 1.00 79.31 219 LEU A CA 1
ATOM 1714 C C . LEU A 1 219 ? -21.596 1.011 24.931 1.00 79.31 219 LEU A C 1
ATOM 1716 O O . LEU A 1 219 ? -21.847 0.351 25.941 1.00 79.31 219 LEU A O 1
ATOM 1720 N N . LYS A 1 220 ? -20.863 0.538 23.927 1.00 66.38 220 LYS A N 1
ATOM 1721 C CA . LYS A 1 220 ? -20.301 -0.812 23.871 1.00 66.38 220 LYS A CA 1
ATOM 1722 C C . LYS A 1 220 ? -18.802 -0.770 23.680 1.00 66.38 220 LYS A C 1
ATOM 1724 O O . LYS A 1 220 ? -18.342 0.138 22.955 1.00 66.38 220 LYS A O 1
#

Secondary structure (DSSP, 8-state):
-------------------PPP---PPPHHHHHHHHHHHH---PPPGGGGGGTTS-GGGT-BTTTB--HHHHHTT-HHHHHHHHHT-HHHHTSTT--HHHH---SS-TT--TT---TTS--GGGGT----GGGGG--GGGT---B--SSSS-TT-B--SS----HHHHHTTT------STTTTT--GGGTB-SS-TT-BSS--HHHHHS----GGGGG--

pLDDT: mean 80.68, std 14.18, range [42.06, 95.5]

Foldseek 3Di:
DDDDDDDDDDDDDDDDDDDDDDDDDDPDPVVVVVVVCCVVPVAAWEQQCNVVPPPDPCLQQDDVPGGAPCSVCVVVVLLVVCCVVLAFLSVLPVRDGLCVQQPTSPDHPDDSNDDDPVPDACVSGVDGQDAPRVPDDLCVQQVDFDDDGSDPGRDGDPPDGDDAPCVPCVVVPPDPPPDPQCVPPGLLVFADNNDRQDTDPDACCVRPVDHQDDPRVSGD

Radius of gyration: 33.99 Å; Cα contacts (8 Å, |Δi|>4): 175; chains: 1; bounding box: 101×47×101 Å

Mean predicted aligned error: 12.49 Å

Sequence (220 aa):
MRRLILLFLLLLVPFGAFTSPARADAPSSEKFEGLLNKLLAPGPLALGHDNLEHTSCLKCHEPAGGIPNRLCIDCHKKIGEHVDSKTHFHGLMNGKACIDCHKEHKGRDANISFFDKKTFDHERTGFKLDGGHSKVECTKCHTDTREKKPSRKNETEFFGSKASCIGCHAKDDIHFFETNKFKGKECSTCHVTESWKDVKKFDHTRETGYALVGDHASLK